Protein AF-A0A9Q9IGG0-F1 (afdb_monomer_lite)

Foldseek 3Di:
DFDKDKDKDKDKDKDKDKAKAKDKDKDKDKDKAKDKDKDKDACCVVDPPVLVVLLVVLLVVDPQWDDDPQWTWGDDVQWIWIAHSVRRMIMTMHMDMDMFMFMFMFMDMDMDMDIDMFMFMFMFIAGPVCVVVRHPVVRVVVRVVVRVVVRVVVNVVVRVVRNVVVNVVVVVVVVVVVVVRNVVNHVVRVVVRVVVSVVVNVVNNVVNVVVSVVVVVVVSVVSVVSSVVSVLVVVVVVCVVFWADWDWDADPNDTDIDTHGDD

pLDDT: mean 90.3, std 8.62, range [54.09, 98.31]

Structure (mmCIF, N/CA/C/O backbone):
data_AF-A0A9Q9IGG0-F1
#
_entry.id   AF-A0A9Q9IGG0-F1
#
loop_
_atom_site.group_PDB
_atom_site.id
_atom_site.type_symbol
_atom_site.label_atom_id
_atom_site.label_alt_id
_atom_site.label_comp_id
_atom_site.label_asym_id
_atom_site.label_entity_id
_atom_site.label_seq_id
_atom_site.pdbx_PDB_ins_code
_atom_site.Cartn_x
_atom_site.Cartn_y
_atom_site.Cartn_z
_atom_site.occupancy
_atom_site.B_iso_or_equiv
_atom_site.auth_seq_id
_atom_site.auth_comp_id
_atom_site.auth_asym_id
_atom_site.auth_atom_id
_atom_site.pdbx_PDB_model_num
ATOM 1 N N . MET A 1 1 ? 35.176 19.073 -79.429 1.00 57.69 1 MET A N 1
ATOM 2 C CA . MET A 1 1 ? 34.430 19.011 -78.154 1.00 57.69 1 MET A CA 1
ATOM 3 C C . MET A 1 1 ? 34.996 17.846 -77.361 1.00 57.69 1 MET A C 1
ATOM 5 O O . MET A 1 1 ? 34.974 16.738 -77.879 1.00 57.69 1 MET A O 1
ATOM 9 N N . CYS A 1 2 ? 35.577 18.088 -76.185 1.00 71.88 2 CYS A N 1
ATOM 10 C CA . CYS A 1 2 ? 36.062 17.010 -75.319 1.00 71.88 2 CYS A CA 1
ATOM 11 C C . CYS A 1 2 ? 34.885 16.371 -74.571 1.00 71.88 2 CYS A C 1
ATOM 13 O O . CYS A 1 2 ? 34.043 17.082 -74.025 1.00 71.88 2 CYS A O 1
ATOM 15 N N . ASN A 1 3 ? 34.824 15.037 -74.544 1.00 81.94 3 ASN A N 1
ATOM 16 C CA . ASN A 1 3 ? 33.823 14.311 -73.762 1.00 81.94 3 ASN A CA 1
ATOM 17 C C . ASN A 1 3 ? 34.182 14.371 -72.266 1.00 81.94 3 ASN A C 1
ATOM 19 O O . ASN A 1 3 ? 35.345 14.140 -71.925 1.00 81.94 3 ASN A O 1
ATOM 23 N N . PRO A 1 4 ? 33.217 14.633 -71.366 1.00 83.81 4 PRO A N 1
ATOM 24 C CA . PRO A 1 4 ? 33.477 14.641 -69.932 1.00 83.81 4 PRO A CA 1
ATOM 25 C C . PRO A 1 4 ? 33.867 13.241 -69.445 1.00 83.81 4 PRO A C 1
ATOM 27 O O . PRO A 1 4 ? 33.183 12.252 -69.723 1.00 83.81 4 PRO A O 1
ATOM 30 N N . ARG A 1 5 ? 34.948 13.161 -68.672 1.00 88.62 5 ARG A N 1
ATOM 31 C CA . ARG A 1 5 ? 35.376 11.947 -67.969 1.00 88.62 5 ARG A CA 1
ATOM 32 C C . ARG A 1 5 ? 34.749 11.900 -66.580 1.00 88.62 5 ARG A C 1
ATOM 34 O O . ARG A 1 5 ? 34.398 12.931 -66.008 1.00 88.62 5 ARG A O 1
ATOM 41 N N . ARG A 1 6 ? 34.580 10.692 -66.036 1.00 90.12 6 ARG A N 1
ATOM 42 C CA . ARG A 1 6 ? 33.933 10.455 -64.737 1.00 90.12 6 ARG A CA 1
ATOM 43 C C . ARG A 1 6 ? 34.899 9.796 -63.764 1.00 90.12 6 ARG A C 1
ATOM 45 O O . ARG A 1 6 ? 35.597 8.859 -64.134 1.00 90.12 6 ARG A O 1
ATOM 52 N N . ILE A 1 7 ? 34.877 10.251 -62.517 1.00 90.94 7 ILE A N 1
ATOM 53 C CA . ILE A 1 7 ? 35.517 9.585 -61.377 1.00 90.94 7 ILE A CA 1
ATOM 54 C C . ILE A 1 7 ? 34.402 9.112 -60.461 1.00 90.94 7 ILE A C 1
ATOM 56 O O . ILE A 1 7 ? 33.472 9.874 -60.205 1.00 90.94 7 ILE A O 1
ATOM 60 N N . ARG A 1 8 ? 34.484 7.874 -59.979 1.00 94.25 8 ARG A N 1
ATOM 61 C CA . ARG A 1 8 ? 33.566 7.314 -58.986 1.00 94.25 8 ARG A CA 1
ATOM 62 C C . ARG A 1 8 ? 34.336 7.086 -57.692 1.00 94.25 8 ARG A C 1
ATOM 64 O O . ARG A 1 8 ? 35.412 6.500 -57.725 1.00 94.25 8 ARG A O 1
ATOM 71 N N . VAL A 1 9 ? 33.780 7.556 -56.585 1.00 95.06 9 VAL A N 1
ATOM 72 C CA . VAL A 1 9 ? 34.325 7.371 -55.239 1.00 95.06 9 VAL A CA 1
ATOM 73 C C . VAL A 1 9 ? 33.271 6.656 -54.405 1.00 95.06 9 VAL A C 1
ATOM 75 O O . VAL A 1 9 ? 32.093 7.015 -54.459 1.00 95.06 9 VAL A O 1
ATOM 78 N N . GLN A 1 10 ? 33.702 5.648 -53.651 1.00 95.56 10 GLN A N 1
ATOM 79 C CA . GLN A 1 10 ? 32.888 4.950 -52.664 1.00 95.56 10 GLN A CA 1
ATOM 80 C C . GLN A 1 10 ? 33.361 5.353 -51.267 1.00 95.56 10 GLN A C 1
ATOM 82 O O . GLN A 1 10 ? 34.554 5.281 -50.975 1.00 95.56 10 GLN A O 1
ATOM 87 N N . ALA A 1 11 ? 32.429 5.756 -50.412 1.00 95.19 11 ALA A N 1
ATOM 88 C CA . ALA A 1 11 ? 32.665 5.971 -48.992 1.00 95.19 11 ALA A CA 1
ATOM 89 C C . ALA A 1 11 ? 31.977 4.860 -48.192 1.00 95.19 11 ALA A C 1
ATOM 91 O O . ALA A 1 11 ? 30.907 4.384 -48.579 1.00 95.19 11 ALA A O 1
ATOM 92 N N . LYS A 1 12 ? 32.594 4.454 -47.082 1.00 95.81 12 LYS A N 1
ATOM 93 C CA . LYS A 1 12 ? 32.061 3.465 -46.141 1.00 95.81 12 LYS A CA 1
ATOM 94 C C . LYS A 1 12 ? 32.081 4.035 -44.733 1.00 95.81 12 LYS A C 1
ATOM 96 O O . LYS A 1 12 ? 33.018 4.752 -44.384 1.00 95.81 12 LYS A O 1
ATOM 101 N N . ARG A 1 13 ? 31.089 3.688 -43.920 1.00 94.75 13 ARG A N 1
ATOM 102 C CA . ARG A 1 13 ? 31.018 4.089 -42.515 1.00 94.75 13 ARG A CA 1
ATOM 103 C C . ARG A 1 13 ? 30.498 2.936 -41.672 1.00 94.75 13 ARG A C 1
ATOM 105 O O . ARG A 1 13 ? 29.452 2.372 -41.974 1.00 94.75 13 ARG A O 1
ATOM 112 N N . LYS A 1 14 ? 31.227 2.620 -40.603 1.00 95.38 14 LYS A N 1
ATOM 113 C CA . LYS A 1 14 ? 30.745 1.737 -39.540 1.00 95.38 14 LYS A CA 1
ATOM 114 C C . LYS A 1 14 ? 29.844 2.531 -38.605 1.00 95.38 14 LYS A C 1
ATOM 116 O O . LYS A 1 14 ? 30.180 3.665 -38.256 1.00 95.38 14 LYS A O 1
ATOM 121 N N . ILE A 1 15 ? 28.729 1.935 -38.217 1.00 95.75 15 ILE A N 1
ATOM 122 C CA . ILE A 1 15 ? 27.778 2.491 -37.260 1.00 95.75 15 ILE A CA 1
ATOM 123 C C . ILE A 1 15 ? 27.627 1.536 -36.081 1.00 95.75 15 ILE A C 1
ATOM 125 O O . ILE A 1 15 ? 27.662 0.319 -36.263 1.00 95.75 15 ILE A O 1
ATOM 129 N N . ALA A 1 16 ? 27.515 2.104 -34.884 1.00 95.00 16 ALA A N 1
ATOM 130 C CA . ALA A 1 16 ? 27.339 1.382 -33.634 1.00 95.00 16 ALA A CA 1
ATOM 131 C C . ALA A 1 16 ? 26.551 2.258 -32.650 1.00 95.00 16 ALA A C 1
ATOM 133 O O . ALA A 1 16 ? 26.912 3.421 -32.463 1.00 95.00 16 ALA A O 1
ATOM 134 N N . GLU A 1 17 ? 25.487 1.731 -32.044 1.00 95.12 17 GLU A N 1
ATOM 135 C CA . GLU A 1 17 ? 24.737 2.443 -31.002 1.00 95.12 17 GLU A CA 1
ATOM 136 C C . GLU A 1 17 ? 24.125 1.477 -29.986 1.00 95.12 17 GLU A C 1
ATOM 138 O O . GLU A 1 17 ? 23.582 0.425 -30.337 1.00 95.12 17 GLU A O 1
ATOM 143 N N . ALA A 1 18 ? 24.202 1.857 -28.711 1.00 96.44 18 ALA A N 1
ATOM 144 C CA . ALA A 1 18 ? 23.546 1.144 -27.629 1.00 96.44 18 ALA A CA 1
ATOM 145 C C . ALA A 1 18 ? 22.040 1.445 -27.592 1.00 96.44 18 ALA A C 1
ATOM 147 O O . ALA A 1 18 ? 21.599 2.572 -27.823 1.00 96.44 18 ALA A O 1
ATOM 148 N N . TRP A 1 19 ? 21.247 0.444 -27.228 1.00 96.56 19 TRP A N 1
ATOM 149 C CA . TRP A 1 19 ? 19.799 0.556 -27.081 1.00 96.56 19 TRP A CA 1
ATOM 150 C C . TRP A 1 19 ? 19.332 -0.033 -25.750 1.00 96.56 19 TRP A C 1
ATOM 152 O O . TRP A 1 19 ? 20.015 -0.860 -25.136 1.00 96.56 19 TRP A O 1
ATOM 162 N N . LYS A 1 20 ? 18.155 0.407 -25.295 1.00 96.06 20 LYS A N 1
ATOM 163 C CA . LYS A 1 20 ? 17.521 -0.065 -24.061 1.00 96.06 20 LYS A CA 1
ATOM 164 C C . LYS A 1 20 ? 16.006 -0.105 -24.235 1.00 96.06 20 LYS A C 1
ATOM 166 O O . LYS A 1 20 ? 15.394 0.894 -24.595 1.00 96.06 20 LYS A O 1
ATOM 171 N N . ALA A 1 21 ? 15.403 -1.234 -23.896 1.00 95.69 21 ALA A N 1
ATOM 172 C CA . ALA A 1 21 ? 13.965 -1.398 -23.767 1.00 95.69 21 ALA A CA 1
ATOM 173 C C . ALA A 1 21 ? 13.615 -1.787 -22.327 1.00 95.69 21 ALA A C 1
ATOM 175 O O . ALA A 1 21 ? 14.337 -2.549 -21.682 1.00 95.69 21 ALA A O 1
ATOM 176 N N . GLU A 1 22 ? 12.494 -1.282 -21.821 1.00 96.12 22 GLU A N 1
ATOM 177 C CA . GLU A 1 22 ? 11.986 -1.655 -20.506 1.00 96.12 22 GLU A CA 1
ATOM 178 C C . GLU A 1 22 ? 10.468 -1.810 -20.513 1.00 96.12 22 GLU A C 1
ATOM 180 O O . GLU A 1 22 ? 9.763 -1.157 -21.286 1.00 96.12 22 GLU A O 1
ATOM 185 N N . ILE A 1 23 ? 9.979 -2.692 -19.645 1.00 95.75 23 ILE A N 1
ATOM 186 C CA . ILE A 1 23 ? 8.570 -2.759 -19.271 1.00 95.75 23 ILE A CA 1
ATOM 187 C C . ILE A 1 23 ? 8.454 -2.642 -17.757 1.00 95.75 23 ILE A C 1
ATOM 189 O O . ILE A 1 23 ? 9.285 -3.165 -17.011 1.00 95.75 23 ILE A O 1
ATOM 193 N N . GLU A 1 24 ? 7.399 -1.974 -17.314 1.00 96.62 24 GLU A N 1
ATOM 194 C CA . GLU A 1 24 ? 7.090 -1.768 -15.905 1.00 96.62 24 GLU A CA 1
ATOM 195 C C . GLU A 1 24 ? 5.714 -2.354 -15.595 1.00 96.62 24 GLU A C 1
ATOM 197 O O . GLU A 1 24 ? 4.762 -2.204 -16.367 1.00 96.62 24 GLU A O 1
ATOM 202 N N . ARG A 1 25 ? 5.617 -3.061 -14.469 1.00 97.00 25 ARG A N 1
ATOM 203 C CA . ARG A 1 25 ? 4.361 -3.597 -13.946 1.00 97.00 25 ARG A CA 1
ATOM 204 C C . ARG A 1 25 ? 4.212 -3.1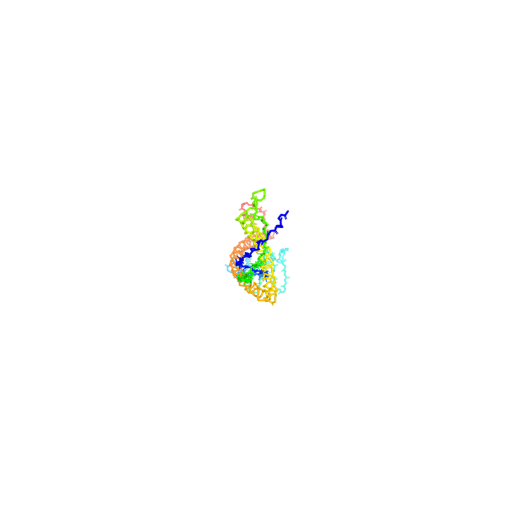83 -12.495 1.00 97.00 25 ARG A C 1
ATOM 206 O O . ARG A 1 25 ? 5.177 -3.219 -11.740 1.00 97.00 25 ARG A O 1
ATOM 213 N N . ALA A 1 26 ? 2.993 -2.818 -12.129 1.00 97.19 26 ALA A N 1
ATOM 214 C CA . ALA A 1 26 ? 2.612 -2.496 -10.766 1.00 97.19 26 ALA A CA 1
ATOM 215 C C . ALA A 1 26 ? 1.664 -3.571 -10.232 1.00 97.19 26 ALA A C 1
ATOM 217 O O . ALA A 1 26 ? 0.884 -4.149 -10.994 1.00 97.19 26 ALA A O 1
ATOM 218 N N . ALA A 1 27 ? 1.720 -3.811 -8.929 1.00 97.75 27 ALA A N 1
ATOM 219 C CA . ALA A 1 27 ? 0.747 -4.617 -8.216 1.00 97.75 27 ALA A CA 1
ATOM 220 C C . ALA A 1 27 ? 0.351 -3.914 -6.919 1.00 97.75 27 ALA A C 1
ATOM 222 O O . ALA A 1 27 ? 1.165 -3.234 -6.293 1.00 97.75 27 ALA A O 1
ATOM 223 N N . THR A 1 28 ? -0.901 -4.120 -6.524 1.00 97.88 28 THR A N 1
ATOM 224 C CA . THR A 1 28 ? -1.478 -3.587 -5.292 1.00 97.88 28 THR A CA 1
ATOM 225 C C . THR A 1 28 ? -1.847 -4.750 -4.383 1.00 97.88 28 THR A C 1
ATOM 227 O O . THR A 1 28 ? -2.517 -5.686 -4.825 1.00 97.88 28 THR A O 1
ATOM 230 N N . ALA A 1 29 ? -1.437 -4.678 -3.122 1.00 97.94 29 ALA A N 1
ATOM 231 C CA . ALA A 1 29 ? -1.857 -5.582 -2.063 1.00 97.94 29 ALA A CA 1
ATOM 232 C C . ALA A 1 29 ? -2.707 -4.801 -1.051 1.00 97.94 29 ALA A C 1
ATOM 234 O O . ALA A 1 29 ? -2.384 -3.664 -0.708 1.00 97.94 29 ALA A O 1
ATOM 235 N N . ARG A 1 30 ? -3.807 -5.408 -0.600 1.00 97.75 30 ARG A N 1
ATOM 236 C CA . ARG A 1 30 ? -4.741 -4.829 0.373 1.00 97.75 30 ARG A CA 1
ATOM 237 C C . ARG A 1 30 ? -4.967 -5.804 1.513 1.00 97.75 30 ARG A C 1
ATOM 239 O O . ARG A 1 30 ? -4.999 -7.012 1.277 1.00 97.75 30 ARG A O 1
ATOM 246 N N . GLY A 1 31 ? -5.160 -5.273 2.708 1.00 96.88 31 GLY A N 1
ATOM 247 C CA . GLY A 1 31 ? -5.528 -6.039 3.888 1.00 96.88 31 GLY A CA 1
ATOM 248 C C . GLY A 1 31 ? -6.200 -5.156 4.925 1.00 96.88 31 GLY A C 1
ATOM 249 O O . GLY A 1 31 ? -6.157 -3.932 4.827 1.00 96.88 31 GLY A O 1
ATOM 250 N N . ASP A 1 32 ? -6.797 -5.796 5.918 1.00 96.81 32 ASP A N 1
ATOM 251 C CA . ASP A 1 32 ? -7.382 -5.133 7.075 1.00 96.81 32 ASP A CA 1
ATOM 252 C C . ASP A 1 32 ? -6.575 -5.506 8.315 1.00 96.81 32 ASP A C 1
ATOM 254 O O . ASP A 1 32 ? -6.181 -6.661 8.504 1.00 96.81 32 ASP A O 1
ATOM 258 N N . VAL A 1 33 ? -6.326 -4.516 9.164 1.00 96.94 33 VAL A N 1
ATOM 259 C CA . VAL A 1 33 ? -5.672 -4.698 10.456 1.00 96.94 33 VAL A CA 1
ATOM 260 C C . VAL A 1 33 ? -6.663 -4.308 11.530 1.00 96.94 33 VAL A C 1
ATOM 262 O O . VAL A 1 33 ? -7.259 -3.236 11.464 1.00 96.94 33 VAL A O 1
ATOM 265 N N . SER A 1 34 ? -6.830 -5.177 12.519 1.00 95.38 34 SER A N 1
ATOM 266 C CA . SER A 1 34 ? -7.648 -4.915 13.695 1.00 95.38 34 SER A CA 1
ATOM 267 C C . SER A 1 34 ? -6.829 -5.057 14.967 1.00 95.38 34 SER A C 1
ATOM 269 O O . SER A 1 34 ? -5.934 -5.904 15.035 1.00 95.38 34 SER A O 1
ATOM 271 N N . SER A 1 35 ? -7.188 -4.265 15.968 1.00 96.19 35 SER A N 1
AT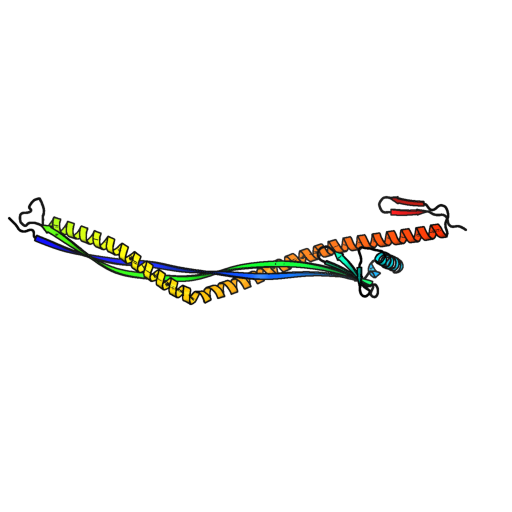OM 272 C CA . SER A 1 35 ? -6.693 -4.361 17.336 1.00 96.19 35 SER A CA 1
ATOM 273 C C . SER A 1 35 ? -7.870 -4.432 18.304 1.00 96.19 35 SER A C 1
ATOM 275 O O . SER A 1 35 ? -8.928 -3.849 18.048 1.00 96.19 35 SER A O 1
ATOM 277 N N . GLU A 1 36 ? -7.675 -5.165 19.396 1.00 96.94 36 GLU A N 1
ATOM 278 C CA . GLU A 1 36 ? -8.614 -5.268 20.505 1.00 96.94 36 GLU A CA 1
ATOM 279 C C . GLU A 1 36 ? -7.885 -4.944 21.811 1.00 96.94 36 GLU A C 1
ATOM 281 O O . GLU A 1 36 ? -6.910 -5.608 22.163 1.00 96.94 36 GLU A O 1
ATOM 286 N N . ALA A 1 37 ? -8.396 -3.962 22.550 1.00 97.06 37 ALA A N 1
ATOM 287 C CA . ALA A 1 37 ? -8.009 -3.713 23.929 1.00 97.06 37 ALA A CA 1
ATOM 288 C C . ALA A 1 37 ? -9.148 -4.162 24.848 1.00 97.06 37 ALA A C 1
ATOM 290 O O . ALA A 1 37 ? -10.304 -3.774 24.661 1.00 97.06 37 ALA A O 1
ATOM 291 N N . ARG A 1 38 ? -8.818 -4.995 25.838 1.00 97.19 38 ARG A N 1
ATOM 292 C CA . ARG A 1 38 ? -9.788 -5.598 26.752 1.00 97.19 38 ARG A CA 1
ATOM 293 C C . ARG A 1 38 ? -9.376 -5.392 28.199 1.00 97.19 38 ARG A C 1
ATOM 295 O O . ARG A 1 38 ? -8.253 -5.715 28.580 1.00 97.19 38 ARG A O 1
ATOM 302 N N . LEU A 1 39 ? -10.326 -4.941 29.005 1.00 96.38 39 LEU A N 1
ATOM 303 C CA . LEU A 1 39 ? -10.223 -4.878 30.455 1.00 96.38 39 LEU A CA 1
ATOM 304 C C . LEU A 1 39 ? -11.326 -5.731 31.074 1.00 96.38 39 LEU A C 1
ATOM 306 O O . LEU A 1 39 ? -12.482 -5.613 30.682 1.00 96.38 39 LEU A O 1
ATOM 310 N N . VAL A 1 40 ? -10.979 -6.538 32.073 1.00 96.50 40 VAL A N 1
ATOM 311 C CA . VAL A 1 40 ? -11.948 -7.220 32.938 1.00 96.50 40 VAL A CA 1
ATOM 312 C C . VAL A 1 40 ? -11.619 -6.856 34.377 1.00 96.50 40 VAL A C 1
ATOM 314 O O . VAL A 1 40 ? -10.477 -7.009 34.807 1.00 96.50 40 VAL A O 1
ATOM 317 N N . GLN A 1 41 ? -12.612 -6.368 35.112 1.00 93.81 41 GLN A N 1
ATOM 318 C CA . GLN A 1 41 ? -12.483 -5.990 36.518 1.00 93.81 41 GLN A CA 1
ATOM 319 C C . GLN A 1 41 ? -13.678 -6.513 37.316 1.00 93.81 41 GLN A C 1
ATOM 321 O O . GLN A 1 41 ? -14.798 -6.552 36.807 1.00 93.81 41 GLN A O 1
ATOM 326 N N . LEU A 1 42 ? -13.465 -6.895 38.573 1.00 94.00 42 LEU A N 1
ATOM 327 C CA . LEU A 1 42 ? -14.563 -7.253 39.465 1.00 94.00 42 LEU A CA 1
ATOM 328 C C . LEU A 1 42 ? -15.139 -5.980 40.081 1.00 94.00 42 LEU A C 1
ATOM 330 O O . LEU A 1 42 ? -14.427 -5.185 40.689 1.00 94.00 42 LEU A O 1
ATOM 334 N N . ILE A 1 43 ? -16.451 -5.795 39.964 1.00 90.12 43 ILE A N 1
ATOM 335 C CA . ILE A 1 43 ? -17.148 -4.683 40.617 1.00 90.12 43 ILE A CA 1
ATOM 336 C C . ILE A 1 43 ? -17.036 -4.763 42.138 1.00 90.12 43 ILE A C 1
ATOM 338 O O . ILE A 1 43 ? -17.049 -3.722 42.785 1.00 90.12 43 ILE A O 1
ATOM 342 N N . ASP A 1 44 ? -16.867 -5.957 42.707 1.00 87.38 44 ASP A N 1
ATOM 343 C CA . ASP A 1 44 ? -16.690 -6.136 44.153 1.00 87.38 44 ASP A CA 1
ATOM 344 C C . ASP A 1 44 ? -15.418 -5.463 44.696 1.00 87.38 44 ASP A C 1
ATOM 346 O O . ASP A 1 44 ? -15.385 -5.087 45.867 1.00 87.38 44 ASP A O 1
ATOM 350 N N . ASP A 1 45 ? -14.405 -5.249 43.850 1.00 87.31 45 ASP A N 1
ATOM 351 C CA . ASP A 1 45 ? -13.186 -4.524 44.228 1.00 87.31 45 ASP A CA 1
ATOM 352 C C . ASP A 1 45 ? -13.411 -3.002 44.286 1.00 87.31 45 ASP A C 1
ATOM 354 O O . ASP A 1 45 ? -12.634 -2.26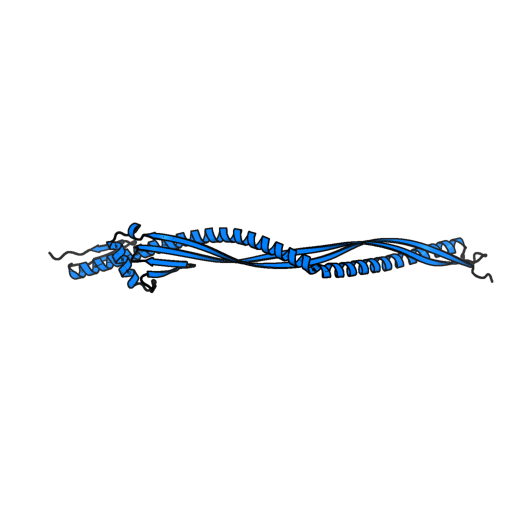9 44.898 1.00 87.31 45 ASP A O 1
ATOM 358 N N . LEU A 1 46 ? -14.481 -2.516 43.651 1.00 85.38 46 LEU A N 1
ATOM 359 C CA . LEU A 1 46 ? -14.798 -1.094 43.502 1.00 85.38 46 LEU A CA 1
ATOM 360 C C . LEU A 1 46 ? -15.975 -0.662 44.374 1.00 85.38 46 LEU A C 1
ATOM 362 O O . LEU A 1 46 ? -16.004 0.461 44.876 1.00 85.38 46 LEU A O 1
ATOM 366 N N . LEU A 1 47 ? -16.961 -1.544 44.536 1.00 84.44 47 LEU A N 1
ATOM 367 C CA . LEU A 1 47 ? -18.203 -1.288 45.243 1.00 84.44 47 LEU A CA 1
ATOM 368 C C . LEU A 1 47 ? -18.428 -2.359 46.313 1.00 84.44 47 LEU A C 1
ATOM 370 O O . LEU A 1 47 ? -18.507 -3.546 45.992 1.00 84.44 47 LEU A O 1
ATOM 374 N N . PRO A 1 48 ? -18.646 -1.974 47.583 1.00 84.44 48 PRO A N 1
ATOM 375 C CA . PRO A 1 48 ? -19.090 -2.930 48.584 1.00 84.44 48 PRO A CA 1
ATOM 376 C C . PRO A 1 48 ? -20.473 -3.480 48.209 1.00 84.44 48 PRO A C 1
ATOM 378 O O . PRO A 1 48 ? -21.280 -2.807 47.565 1.00 84.44 48 PRO A O 1
ATOM 381 N N . ARG A 1 49 ? -20.787 -4.691 48.683 1.00 84.19 49 ARG A N 1
ATOM 382 C CA . ARG A 1 49 ? -22.014 -5.428 48.327 1.00 84.19 49 ARG A CA 1
ATOM 383 C C . ARG A 1 49 ? -23.313 -4.593 48.340 1.00 84.19 49 ARG A C 1
ATOM 385 O O . ARG A 1 49 ? -24.081 -4.727 47.390 1.00 84.19 49 ARG A O 1
ATOM 392 N N . PRO A 1 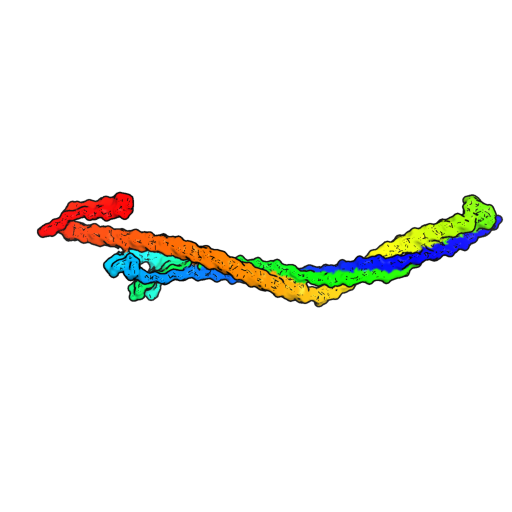50 ? -23.588 -3.719 49.333 1.00 81.19 50 PRO A N 1
ATOM 393 C CA . PRO A 1 50 ? -24.791 -2.882 49.304 1.00 81.19 50 PRO A CA 1
ATOM 394 C C . PRO A 1 50 ? -24.811 -1.877 48.140 1.00 81.19 50 PRO A C 1
ATOM 396 O O . PRO A 1 50 ? -25.851 -1.690 47.514 1.00 81.19 50 PRO A O 1
ATOM 399 N N . ALA A 1 51 ? -23.663 -1.276 47.815 1.00 80.94 51 ALA A N 1
ATOM 400 C CA . ALA A 1 51 ? -23.528 -0.337 46.704 1.00 80.94 51 ALA A CA 1
ATOM 401 C C . ALA A 1 51 ? -23.645 -1.051 45.352 1.00 80.94 51 ALA A C 1
ATOM 403 O O . ALA A 1 51 ? -24.302 -0.546 44.444 1.00 80.94 51 ALA A O 1
ATOM 404 N N . ARG A 1 52 ? -23.094 -2.267 45.242 1.00 86.25 52 ARG A N 1
ATOM 405 C CA . ARG A 1 52 ? -23.280 -3.128 44.068 1.00 86.25 52 ARG A CA 1
ATOM 406 C C . ARG A 1 52 ? -24.754 -3.465 43.830 1.00 86.25 52 ARG A C 1
ATOM 408 O O . ARG A 1 52 ? -25.225 -3.341 42.708 1.00 86.25 52 ARG A O 1
ATOM 415 N N . MET A 1 53 ? -25.508 -3.830 44.868 1.00 84.44 53 MET A N 1
ATOM 416 C CA . MET A 1 53 ? -26.947 -4.097 44.723 1.00 84.44 53 MET A CA 1
ATOM 417 C C . MET A 1 53 ? -27.724 -2.861 44.243 1.00 84.44 53 MET A C 1
ATOM 419 O O . MET A 1 53 ? -28.650 -2.988 43.442 1.00 84.44 53 MET A O 1
ATOM 423 N N . ALA A 1 54 ? -27.353 -1.666 44.716 1.00 81.50 54 ALA A N 1
ATOM 424 C CA . ALA A 1 54 ? -27.944 -0.414 44.246 1.00 81.50 54 ALA A CA 1
ATOM 425 C C . ALA A 1 54 ? -27.601 -0.140 42.771 1.00 81.50 54 ALA A C 1
ATOM 427 O O . ALA A 1 54 ? -28.489 0.210 41.996 1.00 81.50 54 ALA A O 1
ATOM 428 N N . PHE A 1 55 ? -26.347 -0.372 42.374 1.00 85.19 55 PHE A N 1
ATOM 429 C CA . PHE A 1 55 ? -25.892 -0.289 40.985 1.00 85.19 55 PHE A CA 1
ATOM 430 C C . PHE A 1 55 ? -26.661 -1.249 40.063 1.00 85.19 55 PHE A C 1
ATOM 432 O O . PHE A 1 55 ? -27.206 -0.822 39.048 1.00 85.19 55 PHE A O 1
ATOM 439 N N . GLU A 1 56 ? -26.774 -2.524 40.441 1.00 88.06 56 GLU A N 1
ATOM 440 C CA . GLU A 1 56 ? -27.520 -3.545 39.692 1.00 88.06 56 GLU A CA 1
ATOM 441 C C . GLU A 1 56 ? -28.996 -3.180 39.521 1.00 88.06 56 GLU A C 1
ATOM 443 O O . GLU A 1 56 ? -29.574 -3.388 38.454 1.00 88.06 56 GLU A O 1
ATOM 448 N N . ARG A 1 57 ? -29.612 -2.610 40.561 1.00 85.44 57 ARG A N 1
ATOM 449 C CA . ARG A 1 57 ? -30.993 -2.132 40.486 1.00 85.44 57 ARG A CA 1
ATOM 450 C C . ARG A 1 57 ? -31.120 -0.959 39.518 1.00 85.44 57 ARG A C 1
ATOM 452 O O . ARG A 1 57 ? -32.003 -0.979 38.674 1.00 85.44 57 ARG A O 1
ATOM 459 N N . ALA A 1 58 ? -30.228 0.019 39.610 1.00 82.88 58 ALA A N 1
ATOM 460 C CA . ALA A 1 58 ? -30.279 1.195 38.755 1.00 82.88 58 ALA A CA 1
ATOM 461 C C . ALA A 1 58 ? -29.939 0.887 37.283 1.00 82.88 58 ALA A C 1
ATOM 463 O O . ALA A 1 58 ? -30.471 1.545 36.394 1.00 82.88 58 ALA A O 1
ATOM 464 N N . MET A 1 59 ? -29.125 -0.138 36.995 1.00 85.12 59 MET A N 1
ATOM 465 C CA . MET A 1 59 ? -28.907 -0.611 35.620 1.00 85.12 59 MET A CA 1
ATOM 466 C C . MET A 1 59 ? -30.175 -1.174 34.977 1.00 85.12 59 MET A C 1
ATOM 468 O O . MET A 1 59 ? -30.385 -0.940 33.792 1.00 85.12 59 MET A O 1
ATOM 472 N N . ARG A 1 60 ? -31.035 -1.873 35.735 1.00 85.62 60 ARG A N 1
ATOM 473 C CA . ARG A 1 60 ? -32.321 -2.379 35.211 1.00 85.62 60 ARG A CA 1
ATOM 474 C C . ARG A 1 60 ? -33.246 -1.265 34.746 1.00 85.62 60 ARG A C 1
ATOM 476 O O . ARG A 1 60 ? -34.006 -1.460 33.805 1.00 85.62 60 ARG A O 1
ATOM 483 N N . ASP A 1 61 ? -33.168 -0.123 35.417 1.00 83.12 61 ASP A N 1
ATOM 484 C CA . ASP A 1 61 ? -34.009 1.038 35.141 1.00 83.12 61 ASP A CA 1
ATOM 485 C C . ASP A 1 61 ? -33.347 2.011 34.138 1.00 83.12 61 ASP A C 1
ATOM 487 O O . ASP A 1 61 ? -33.960 2.997 33.728 1.00 83.12 61 ASP A O 1
ATOM 491 N N . SER A 1 62 ? -32.100 1.751 33.721 1.00 83.50 62 SER A N 1
ATOM 492 C CA . SER A 1 62 ? -31.341 2.610 32.809 1.00 83.50 62 SER A CA 1
ATOM 493 C C . SER A 1 62 ? -31.630 2.290 31.342 1.00 83.50 62 SER A C 1
ATOM 495 O O . SER A 1 62 ? -31.560 1.142 30.916 1.00 83.50 62 SER A O 1
ATOM 497 N N . ALA A 1 63 ? -31.878 3.325 30.536 1.00 84.50 63 ALA A N 1
ATOM 498 C CA . ALA A 1 63 ? -32.056 3.187 29.088 1.00 84.50 63 ALA A CA 1
ATOM 499 C C . ALA A 1 63 ? -30.740 2.925 28.327 1.00 84.50 63 ALA A C 1
ATOM 501 O O . ALA A 1 63 ? -30.776 2.470 27.184 1.00 84.50 63 ALA A O 1
ATOM 502 N N . ASP A 1 64 ? -29.590 3.207 28.947 1.00 85.81 64 ASP A N 1
ATOM 503 C CA . ASP A 1 64 ? -28.270 3.072 28.315 1.00 85.81 64 ASP A CA 1
ATOM 504 C C . ASP A 1 64 ? -27.731 1.635 28.360 1.00 85.81 64 ASP A C 1
ATOM 506 O O . ASP A 1 64 ? -26.750 1.311 27.684 1.00 85.81 64 ASP A O 1
ATOM 510 N N . TRP A 1 65 ? -28.368 0.771 29.155 1.00 90.25 65 TRP A N 1
ATOM 511 C CA . TRP A 1 65 ? -27.989 -0.622 29.337 1.00 90.25 65 TRP A CA 1
ATOM 512 C C . TRP A 1 65 ? -29.059 -1.543 28.762 1.00 90.25 65 TRP A C 1
ATOM 514 O O . TRP A 1 65 ? -30.228 -1.491 29.129 1.00 90.25 65 TRP A O 1
ATOM 524 N N . ALA A 1 66 ? -28.642 -2.430 27.867 1.00 91.81 66 ALA A N 1
ATOM 525 C CA . ALA A 1 66 ? -29.485 -3.488 27.342 1.00 91.81 66 ALA A CA 1
ATOM 526 C C . ALA A 1 66 ? -29.218 -4.785 28.110 1.00 91.81 66 ALA A C 1
ATOM 528 O O . ALA A 1 66 ? -28.087 -5.274 28.139 1.00 91.81 66 ALA A O 1
ATOM 529 N N . GLU A 1 67 ? -30.257 -5.365 28.702 1.00 92.56 67 GLU A N 1
ATOM 530 C CA . GLU A 1 67 ? -30.179 -6.691 29.311 1.00 92.56 67 GLU A CA 1
ATOM 531 C C . GLU A 1 67 ? -30.347 -7.776 28.239 1.00 92.56 67 GLU A C 1
ATOM 533 O O . GLU A 1 67 ? -31.307 -7.775 27.465 1.00 92.56 67 GLU A O 1
ATOM 538 N N . SER A 1 68 ? -29.411 -8.722 28.180 1.00 88.44 68 SER A N 1
ATOM 539 C CA . SER A 1 68 ? -29.477 -9.861 27.266 1.00 88.44 68 SER A CA 1
ATOM 540 C C . SER A 1 68 ? -28.802 -11.078 27.880 1.00 88.44 68 SER A C 1
ATOM 542 O O . SER A 1 68 ? -27.602 -11.072 28.134 1.00 88.44 68 SER A O 1
ATOM 544 N N . GLY A 1 69 ? -29.559 -12.162 28.062 1.00 86.06 69 GLY A N 1
ATOM 545 C CA . GLY A 1 69 ? -29.003 -13.438 28.525 1.00 86.06 69 GLY A CA 1
ATOM 546 C C . GLY A 1 69 ? -28.431 -13.399 29.946 1.00 86.06 69 GLY A C 1
ATOM 547 O O . GLY A 1 69 ? -27.548 -14.190 30.250 1.00 86.06 69 GLY A O 1
ATOM 548 N N . GLY A 1 70 ? -28.921 -12.492 30.798 1.00 89.44 70 GLY A N 1
ATOM 549 C CA . GLY A 1 70 ? -28.429 -12.308 32.167 1.00 89.44 70 GLY A CA 1
ATOM 550 C C . GLY A 1 70 ? -27.228 -11.368 32.290 1.00 89.44 70 GLY A C 1
ATOM 551 O O . GLY A 1 70 ? -26.757 -11.160 33.399 1.00 89.44 70 GLY A O 1
ATOM 552 N N . GLU A 1 71 ? -26.758 -10.776 31.191 1.00 94.88 71 GLU A N 1
ATOM 553 C CA . GLU A 1 71 ? -25.712 -9.750 31.185 1.00 94.88 71 GLU A CA 1
ATOM 554 C C . GLU A 1 71 ? -26.310 -8.383 30.830 1.00 94.88 71 GLU A C 1
ATOM 556 O O . GLU A 1 71 ? -27.248 -8.298 30.031 1.00 94.88 71 GLU A O 1
ATOM 561 N N . TYR A 1 72 ? -25.728 -7.310 31.360 1.00 93.50 72 TYR A N 1
ATOM 562 C CA . TYR A 1 72 ? -26.038 -5.938 30.954 1.00 93.50 72 TYR A CA 1
ATOM 563 C C . TYR A 1 72 ? -24.971 -5.448 29.984 1.00 93.50 72 TYR A C 1
ATOM 565 O O . TYR A 1 72 ? -23.781 -5.549 30.268 1.00 93.50 72 TYR A O 1
ATOM 573 N N . ARG A 1 73 ? -25.377 -4.902 28.836 1.00 94.81 73 ARG A N 1
ATOM 574 C CA . ARG A 1 73 ? -24.459 -4.396 27.811 1.00 94.81 73 ARG A CA 1
ATOM 575 C C . ARG A 1 73 ? -24.728 -2.939 27.487 1.00 94.81 73 ARG A C 1
ATOM 577 O O . ARG A 1 73 ? -25.876 -2.551 27.293 1.00 94.81 73 ARG A O 1
ATOM 584 N N . ARG A 1 74 ? -23.661 -2.161 27.347 1.00 92.62 74 ARG A N 1
ATOM 585 C CA . ARG A 1 74 ? -23.697 -0.765 26.905 1.00 92.62 74 ARG A CA 1
ATOM 586 C C . ARG A 1 74 ? -22.736 -0.577 25.739 1.00 92.62 74 ARG A C 1
ATOM 588 O O . ARG A 1 74 ? -21.566 -0.947 25.821 1.00 92.62 74 ARG A O 1
ATOM 595 N N . ALA A 1 75 ? -23.227 0.000 24.648 1.00 92.69 75 ALA A N 1
ATOM 596 C CA . ALA A 1 75 ? -22.379 0.378 23.524 1.00 92.69 75 ALA A CA 1
ATOM 597 C C . ALA A 1 75 ? -21.558 1.623 23.883 1.00 92.69 75 ALA A C 1
ATOM 599 O O . ALA A 1 75 ? -22.075 2.563 24.487 1.00 92.69 75 ALA A O 1
ATOM 600 N N . VAL A 1 76 ? -20.292 1.638 23.477 1.00 91.38 76 VAL A N 1
ATOM 601 C CA . VAL A 1 76 ? -19.386 2.782 23.641 1.00 91.38 76 VAL A CA 1
ATOM 602 C C . VAL A 1 76 ? -18.665 3.063 22.325 1.00 91.38 76 VAL A C 1
ATOM 604 O O . VAL A 1 76 ? -18.610 2.182 21.461 1.00 91.38 76 VAL A O 1
ATOM 607 N N . PRO A 1 77 ? -18.121 4.275 22.119 1.00 88.88 77 PRO A N 1
ATOM 608 C CA . PRO A 1 77 ? -17.377 4.587 20.906 1.00 88.88 77 PRO A CA 1
ATOM 609 C C . PRO A 1 77 ? -16.249 3.578 20.653 1.00 88.88 77 PRO A C 1
ATOM 611 O O . PRO A 1 77 ? -15.281 3.496 21.402 1.00 88.88 77 PRO A O 1
ATOM 614 N N . GLY A 1 78 ? -16.380 2.803 19.574 1.00 87.75 78 GLY A N 1
ATOM 615 C CA . GLY A 1 78 ? -15.399 1.785 19.201 1.00 87.75 78 GLY A CA 1
ATOM 616 C C . GLY A 1 78 ? -15.418 0.525 20.067 1.00 87.75 78 GLY A C 1
ATOM 617 O O . GLY A 1 78 ? -14.441 -0.211 20.035 1.00 87.75 78 GLY A O 1
ATOM 618 N N . GLY A 1 79 ? -16.478 0.250 20.835 1.00 94.06 79 GLY A N 1
ATOM 619 C CA . GLY A 1 79 ? -16.468 -0.894 21.741 1.00 94.06 79 GLY A CA 1
ATOM 620 C C . GLY A 1 79 ? -17.782 -1.230 22.436 1.00 94.06 79 GLY A C 1
ATOM 621 O O . GLY A 1 79 ? -18.868 -0.777 22.067 1.00 94.06 79 GLY A O 1
ATOM 622 N N . THR A 1 80 ? -17.693 -2.070 23.462 1.00 96.00 80 THR A N 1
ATOM 623 C CA . THR A 1 80 ? -18.828 -2.477 24.300 1.00 96.00 80 THR A CA 1
ATOM 624 C C . THR A 1 80 ? -18.373 -2.686 25.739 1.00 96.00 80 THR A C 1
ATOM 626 O O . THR A 1 80 ? -17.293 -3.219 25.986 1.00 96.00 80 THR A O 1
ATOM 629 N N . ILE A 1 81 ? -19.221 -2.287 26.684 1.00 95.75 81 ILE A N 1
ATOM 630 C CA . ILE A 1 81 ? -19.105 -2.627 28.100 1.00 95.75 81 ILE A CA 1
ATOM 631 C C . ILE A 1 81 ? -20.120 -3.728 28.395 1.00 95.75 81 ILE A C 1
ATOM 633 O O . ILE A 1 81 ? -21.284 -3.608 28.015 1.00 95.75 81 ILE A O 1
ATOM 637 N N . THR A 1 82 ? -19.696 -4.780 29.083 1.00 96.12 82 THR A N 1
ATOM 638 C CA . THR A 1 82 ? -20.540 -5.888 29.526 1.00 96.12 82 THR A CA 1
ATOM 639 C C . THR A 1 82 ? -20.393 -6.057 31.028 1.00 96.12 82 THR A C 1
ATOM 641 O O . THR A 1 82 ? -19.284 -6.167 31.532 1.00 96.12 82 THR A O 1
ATOM 644 N N . TYR A 1 83 ? -21.506 -6.100 31.747 1.00 95.19 83 TYR A N 1
ATOM 645 C CA . TYR A 1 83 ? -21.543 -6.416 33.164 1.00 95.19 83 TYR A CA 1
ATOM 646 C C . TYR A 1 83 ? -22.283 -7.732 33.398 1.00 95.19 83 TYR A C 1
ATOM 648 O O . TYR A 1 83 ? -23.398 -7.923 32.906 1.00 95.19 83 TYR A O 1
ATOM 656 N N . ARG A 1 84 ? -21.666 -8.623 34.174 1.00 95.31 84 ARG A N 1
ATOM 657 C CA . ARG A 1 84 ? -22.192 -9.935 34.554 1.00 95.31 84 ARG A CA 1
ATOM 658 C C . ARG A 1 84 ? -22.578 -9.920 36.038 1.00 95.31 84 ARG A C 1
ATOM 660 O O . ARG A 1 84 ? -21.691 -9.934 36.890 1.00 95.31 84 ARG A O 1
ATOM 667 N N . PRO A 1 85 ? -23.874 -9.867 36.392 1.00 92.56 85 PRO A N 1
ATOM 668 C CA . PRO A 1 85 ? -24.321 -9.805 37.786 1.00 92.56 85 PRO A CA 1
ATOM 669 C C . PRO A 1 85 ? -24.054 -11.081 38.588 1.00 92.56 85 PRO A C 1
ATOM 671 O O . PRO A 1 85 ? -23.992 -11.030 39.811 1.00 92.56 85 PRO A O 1
ATOM 674 N N . ASP A 1 86 ? -23.922 -12.231 37.935 1.00 92.25 86 ASP A N 1
ATOM 675 C CA . ASP A 1 86 ? -23.642 -13.514 38.580 1.00 92.25 86 ASP A CA 1
ATOM 676 C C . ASP A 1 86 ? -22.193 -13.603 39.080 1.00 92.25 86 ASP A C 1
ATOM 678 O O . ASP A 1 86 ? -21.958 -14.038 40.208 1.00 92.25 86 ASP A O 1
ATOM 682 N N . THR A 1 87 ? -21.232 -13.137 38.279 1.00 92.44 87 THR A N 1
ATOM 683 C CA . THR A 1 87 ? -19.801 -13.126 38.624 1.00 92.44 87 THR A CA 1
ATOM 684 C C . THR A 1 87 ? -19.336 -11.801 39.223 1.00 92.44 87 THR A C 1
ATOM 686 O O . THR A 1 87 ? -18.341 -11.761 39.940 1.00 92.44 87 THR A O 1
ATOM 689 N N . GLY A 1 88 ? -20.064 -10.711 38.978 1.00 91.19 88 GLY A N 1
ATOM 690 C CA . GLY A 1 88 ? -19.647 -9.351 39.314 1.00 91.19 88 GLY A CA 1
ATOM 691 C C . GLY A 1 88 ? -18.609 -8.770 38.354 1.00 91.19 88 GLY A C 1
ATOM 692 O O . GLY A 1 88 ? -18.038 -7.725 38.659 1.00 91.19 88 GLY A O 1
ATOM 693 N N . GLU A 1 89 ? -18.345 -9.415 37.219 1.00 95.62 89 GLU A N 1
ATOM 694 C CA . GLU A 1 89 ? -17.369 -8.944 36.237 1.00 95.62 89 GLU A CA 1
ATOM 695 C C . GLU A 1 89 ? -17.919 -7.785 35.403 1.00 95.62 89 GLU A C 1
ATOM 697 O O . GLU A 1 89 ? -19.014 -7.861 34.846 1.00 95.62 89 GLU A O 1
ATOM 702 N N . LEU A 1 90 ? -17.117 -6.732 35.268 1.00 94.94 90 LEU A N 1
ATOM 703 C CA . LEU A 1 90 ? -17.269 -5.681 34.275 1.00 94.94 90 LEU A CA 1
ATOM 704 C C . LEU A 1 90 ? -16.165 -5.845 33.227 1.00 94.94 90 LEU A C 1
ATOM 706 O O . LEU A 1 90 ? -14.981 -5.700 33.530 1.00 94.94 90 LEU A O 1
ATOM 710 N N . GLU A 1 91 ? -16.560 -6.146 32.000 1.00 96.94 91 GLU A N 1
ATOM 711 C CA . GLU A 1 91 ? -15.693 -6.278 30.835 1.00 96.94 91 GLU A CA 1
ATOM 712 C C . GLU A 1 91 ? -15.866 -5.057 29.925 1.00 96.94 91 GLU A C 1
ATOM 714 O O . GLU A 1 91 ? -16.985 -4.699 29.565 1.00 96.94 91 GLU A O 1
ATOM 719 N N . ILE A 1 92 ? -14.766 -4.423 29.533 1.00 96.75 92 ILE A N 1
ATOM 720 C CA . ILE A 1 92 ? -14.737 -3.344 28.543 1.00 96.75 92 ILE A CA 1
ATOM 721 C C . ILE A 1 92 ? -13.885 -3.827 27.376 1.00 96.75 92 ILE A C 1
ATOM 723 O O . ILE A 1 92 ? -12.735 -4.219 27.570 1.00 96.75 92 ILE A O 1
ATOM 727 N N . VAL A 1 93 ? -14.448 -3.799 26.171 1.00 97.62 93 VAL A N 1
ATOM 728 C CA . VAL A 1 93 ? -13.763 -4.192 24.935 1.00 97.62 93 VAL A CA 1
ATOM 729 C C . VAL A 1 93 ? -13.790 -3.021 23.966 1.00 97.62 93 VAL A C 1
ATOM 731 O O . VAL A 1 93 ? -14.871 -2.563 23.603 1.00 97.62 93 VAL A O 1
ATOM 734 N N . ILE A 1 94 ? -12.620 -2.574 23.518 1.00 97.69 94 ILE A N 1
ATOM 735 C CA . ILE A 1 94 ? -12.448 -1.606 22.432 1.00 97.69 94 ILE A CA 1
ATOM 736 C C . ILE A 1 94 ? -11.865 -2.335 21.226 1.00 97.69 94 ILE A C 1
ATOM 738 O O . ILE A 1 94 ? -10.825 -2.977 21.334 1.00 97.69 94 ILE A O 1
ATOM 742 N N . MET A 1 95 ? -12.522 -2.218 20.075 1.00 96.25 95 MET A N 1
ATOM 743 C CA . MET A 1 95 ? -12.086 -2.778 18.801 1.00 96.25 95 MET A CA 1
ATOM 744 C C . MET A 1 95 ? -11.859 -1.662 17.787 1.00 96.25 95 MET A C 1
ATOM 746 O O . MET A 1 95 ? -12.777 -0.918 17.437 1.00 96.25 95 MET A O 1
ATOM 750 N N . LEU A 1 96 ? -10.643 -1.590 17.257 1.00 96.44 96 LEU A N 1
ATOM 751 C CA . LEU A 1 96 ? -10.285 -0.677 16.177 1.00 96.44 96 LEU A CA 1
ATOM 752 C C . LEU A 1 96 ? -9.898 -1.474 14.937 1.00 96.44 96 LEU A C 1
ATOM 754 O O . LEU A 1 96 ? -9.329 -2.559 15.035 1.00 96.44 96 LEU A O 1
ATOM 758 N N . SER A 1 97 ? -10.206 -0.936 13.760 1.00 95.69 97 SER A N 1
ATOM 759 C CA . SER A 1 97 ? -9.800 -1.532 12.488 1.00 95.69 97 SER A CA 1
ATOM 760 C C . SER A 1 97 ? -9.425 -0.464 11.470 1.00 95.69 97 SER A C 1
ATOM 762 O O . SER A 1 97 ? -9.987 0.633 11.473 1.00 95.69 97 SER A O 1
ATOM 764 N N . ALA A 1 98 ? -8.467 -0.790 10.609 1.00 96.94 98 ALA A N 1
ATOM 765 C CA . ALA A 1 98 ? -8.019 0.061 9.521 1.00 96.94 98 ALA A CA 1
ATOM 766 C C . ALA A 1 98 ? -7.698 -0.778 8.280 1.00 96.94 98 ALA A C 1
ATOM 768 O O . ALA A 1 98 ? -7.068 -1.834 8.372 1.00 96.94 98 ALA A O 1
ATOM 769 N N . ALA A 1 99 ? -8.098 -0.270 7.115 1.00 97.19 99 ALA A N 1
ATOM 770 C CA . ALA A 1 99 ? -7.687 -0.818 5.831 1.00 97.19 99 ALA A CA 1
ATOM 771 C C . ALA A 1 99 ? -6.276 -0.322 5.484 1.00 97.19 99 ALA A C 1
ATOM 773 O O . ALA A 1 99 ? -5.978 0.870 5.599 1.00 97.19 99 ALA A O 1
ATOM 774 N N . VAL A 1 100 ? -5.418 -1.228 5.022 1.00 97.25 100 VAL A N 1
ATOM 775 C CA . VAL A 1 100 ? -4.034 -0.947 4.634 1.00 97.25 100 VAL A CA 1
ATOM 776 C C . VAL A 1 100 ? -3.827 -1.350 3.177 1.00 97.25 100 VAL A C 1
ATOM 778 O O . VAL A 1 100 ? -4.252 -2.417 2.731 1.00 97.25 100 VAL A O 1
ATOM 781 N N . GLU A 1 101 ? -3.154 -0.483 2.422 1.00 97.19 101 GLU A N 1
ATOM 782 C CA . GLU A 1 101 ? -2.802 -0.715 1.023 1.00 97.19 101 GLU A CA 1
ATOM 783 C C . GLU A 1 101 ? -1.299 -0.495 0.798 1.00 97.19 101 GLU A C 1
ATOM 785 O O . GLU A 1 101 ? -0.687 0.452 1.309 1.00 97.19 101 GLU A O 1
ATOM 790 N N . ALA A 1 102 ? -0.702 -1.370 -0.010 1.00 97.56 102 ALA A N 1
ATOM 791 C CA . ALA A 1 102 ? 0.663 -1.235 -0.491 1.00 97.56 102 ALA A CA 1
ATOM 792 C C . ALA A 1 102 ? 0.723 -1.429 -2.007 1.00 97.56 102 ALA A C 1
ATOM 794 O O . ALA A 1 102 ? 0.033 -2.283 -2.571 1.00 97.56 102 ALA A O 1
ATOM 795 N N . VAL A 1 103 ? 1.566 -0.634 -2.664 1.00 97.25 103 VAL A N 1
ATOM 796 C CA . VAL A 1 103 ? 1.748 -0.650 -4.116 1.00 97.25 103 VAL A CA 1
ATOM 797 C C . VAL A 1 103 ? 3.230 -0.775 -4.402 1.00 97.25 103 VAL A C 1
ATOM 799 O O . VAL A 1 103 ? 4.009 0.073 -3.982 1.00 97.25 103 VAL A O 1
ATOM 802 N N . ALA A 1 104 ? 3.604 -1.788 -5.177 1.00 97.69 104 ALA A N 1
ATOM 803 C CA . ALA A 1 104 ? 4.982 -1.973 -5.607 1.00 97.69 104 ALA A CA 1
ATOM 804 C C . ALA A 1 104 ? 5.067 -2.130 -7.123 1.00 97.69 104 ALA A C 1
ATOM 806 O O . ALA A 1 104 ? 4.143 -2.631 -7.773 1.00 97.69 104 ALA A O 1
ATOM 807 N N . THR A 1 105 ? 6.204 -1.718 -7.683 1.00 97.31 105 THR A N 1
ATOM 808 C CA . THR A 1 105 ? 6.505 -1.861 -9.106 1.00 97.31 105 THR A CA 1
ATOM 809 C C . THR A 1 105 ? 7.713 -2.759 -9.328 1.00 97.31 105 THR A C 1
ATOM 811 O O . THR A 1 105 ? 8.619 -2.848 -8.502 1.00 97.31 105 THR A O 1
ATOM 814 N N . ALA A 1 106 ? 7.720 -3.448 -10.464 1.00 96.81 106 ALA A N 1
ATOM 815 C CA . ALA A 1 106 ? 8.849 -4.232 -10.929 1.00 96.81 106 ALA A CA 1
ATOM 816 C C . ALA A 1 106 ? 9.131 -3.916 -12.396 1.00 96.81 106 ALA A C 1
ATOM 818 O O . ALA A 1 106 ? 8.216 -3.710 -13.202 1.00 96.81 106 ALA A O 1
ATOM 819 N N . LYS A 1 107 ? 10.422 -3.891 -12.730 1.00 96.62 107 LYS A N 1
ATOM 820 C CA . LYS A 1 107 ? 10.925 -3.527 -14.053 1.00 96.62 107 LYS A CA 1
ATOM 821 C C . LYS A 1 107 ? 11.701 -4.685 -14.653 1.00 96.62 107 LYS A C 1
ATOM 823 O O . LYS A 1 107 ? 12.546 -5.278 -13.987 1.00 96.62 107 LYS A O 1
ATOM 828 N N . LEU A 1 108 ? 11.444 -4.961 -15.926 1.00 96.50 108 LEU A N 1
ATOM 829 C CA . LEU A 1 108 ? 12.305 -5.809 -16.744 1.00 96.50 108 LEU A CA 1
ATOM 830 C C . LEU A 1 108 ? 12.981 -4.936 -17.788 1.00 96.50 108 LEU A C 1
ATOM 832 O O . LEU A 1 108 ? 12.329 -4.114 -18.431 1.00 96.50 108 LEU A O 1
ATOM 836 N N . VAL A 1 109 ? 14.287 -5.123 -17.936 1.00 96.62 109 VAL A N 1
ATOM 837 C CA . VAL A 1 109 ? 15.137 -4.319 -18.810 1.00 96.62 109 VAL A CA 1
ATOM 838 C C . VAL A 1 109 ? 15.871 -5.246 -19.766 1.00 96.62 109 VAL A C 1
ATOM 840 O O . VAL A 1 109 ? 16.464 -6.236 -19.343 1.00 96.62 109 VAL A O 1
ATOM 843 N N . ALA A 1 110 ? 15.851 -4.896 -21.045 1.00 96.19 110 ALA A N 1
ATOM 844 C CA . ALA A 1 110 ? 16.692 -5.473 -22.080 1.00 96.19 110 ALA A CA 1
ATOM 845 C C . ALA A 1 110 ? 17.559 -4.358 -22.669 1.00 96.19 110 ALA A C 1
ATOM 847 O O . ALA A 1 110 ? 17.084 -3.244 -22.888 1.00 96.19 110 ALA A O 1
ATOM 848 N N . ALA A 1 111 ? 18.832 -4.643 -22.902 1.00 96.38 111 ALA A N 1
ATOM 849 C CA . ALA A 1 111 ? 19.765 -3.694 -23.487 1.00 96.38 111 ALA A CA 1
ATOM 850 C C . ALA A 1 111 ? 20.740 -4.429 -24.401 1.00 96.38 111 ALA A C 1
ATOM 852 O O . ALA A 1 111 ? 20.999 -5.621 -24.215 1.00 96.38 111 ALA A O 1
ATOM 853 N N . GLY A 1 112 ? 21.293 -3.707 -25.365 1.00 96.19 112 GLY A N 1
ATOM 854 C CA . GLY A 1 112 ? 22.260 -4.251 -26.304 1.00 96.19 112 GLY A CA 1
ATOM 855 C C . GLY A 1 112 ? 22.879 -3.165 -27.166 1.00 96.19 112 GLY A C 1
ATOM 856 O O . GLY A 1 112 ? 22.740 -1.976 -26.889 1.00 96.19 112 GLY A O 1
ATOM 857 N N . GLU A 1 113 ? 23.558 -3.591 -28.222 1.00 97.00 113 GLU A N 1
ATOM 858 C CA . GLU A 1 113 ? 24.208 -2.717 -29.192 1.00 97.00 113 GLU A CA 1
ATOM 859 C C . GLU A 1 113 ? 23.841 -3.180 -30.603 1.00 97.00 113 GLU A C 1
ATOM 861 O O . GLU A 1 113 ? 23.808 -4.381 -30.879 1.00 97.00 113 GLU A O 1
ATOM 866 N N . VAL A 1 114 ? 23.535 -2.238 -31.494 1.00 95.50 114 VAL A N 1
ATOM 867 C CA . VAL A 1 114 ? 23.391 -2.500 -32.931 1.00 95.50 114 VAL A CA 1
ATOM 868 C C . VAL A 1 114 ? 24.662 -2.064 -33.638 1.00 95.50 114 VAL A C 1
ATOM 870 O O . VAL A 1 114 ? 25.160 -0.977 -33.368 1.00 95.50 114 VAL A O 1
ATOM 873 N N . THR A 1 115 ? 25.190 -2.897 -34.537 1.00 95.69 115 THR A N 1
ATOM 874 C CA . THR A 1 115 ? 26.389 -2.592 -35.334 1.00 95.69 115 THR A CA 1
ATOM 875 C C . THR A 1 115 ? 26.153 -2.933 -36.806 1.00 95.69 115 THR A C 1
ATOM 877 O O . THR A 1 115 ? 25.542 -3.958 -37.105 1.00 95.69 115 THR A O 1
ATOM 880 N N . ASP A 1 116 ? 26.599 -2.074 -37.729 1.00 96.25 116 ASP A N 1
ATOM 881 C CA . ASP A 1 116 ? 26.476 -2.286 -39.185 1.00 96.25 116 ASP A CA 1
ATOM 882 C C . ASP A 1 116 ? 27.539 -1.475 -39.965 1.00 96.25 116 ASP A C 1
ATOM 884 O O . ASP A 1 116 ? 28.236 -0.620 -39.407 1.00 96.25 116 ASP A O 1
ATOM 888 N N . GLU A 1 117 ? 27.675 -1.724 -41.268 1.00 96.19 117 GLU A N 1
ATOM 889 C CA . GLU A 1 117 ? 28.497 -0.936 -42.195 1.00 96.19 117 GLU A CA 1
ATOM 890 C C . GLU A 1 117 ? 27.642 -0.459 -43.375 1.00 96.19 117 GLU A C 1
ATOM 892 O O . GLU A 1 117 ? 27.104 -1.257 -44.139 1.00 96.19 117 GLU A O 1
ATOM 897 N N . VAL A 1 118 ? 27.568 0.858 -43.576 1.00 96.06 118 VAL A N 1
ATOM 898 C CA . VAL A 1 118 ? 26.906 1.461 -44.739 1.00 96.06 118 VAL A CA 1
ATOM 899 C C . VAL A 1 118 ? 27.933 1.929 -45.765 1.00 96.06 118 VAL A C 1
ATOM 901 O O . VAL A 1 118 ? 29.029 2.377 -45.420 1.00 96.06 118 VAL A O 1
ATOM 904 N N . ALA A 1 119 ? 27.574 1.855 -47.046 1.00 95.25 119 ALA A N 1
ATOM 905 C CA . ALA A 1 119 ? 28.415 2.311 -48.144 1.00 95.25 119 ALA A CA 1
ATOM 906 C C . ALA A 1 119 ? 27.608 3.138 -49.147 1.00 95.25 119 ALA A C 1
ATOM 908 O O . ALA A 1 119 ? 26.474 2.791 -49.474 1.00 95.25 119 ALA A O 1
ATOM 909 N N . ALA A 1 120 ? 28.206 4.208 -49.671 1.00 95.62 120 ALA A N 1
ATOM 910 C CA . ALA A 1 120 ? 27.590 5.053 -50.688 1.00 95.62 120 ALA A CA 1
ATOM 911 C C . ALA A 1 120 ? 28.591 5.436 -51.776 1.00 95.62 120 ALA A C 1
ATOM 913 O O . ALA A 1 120 ? 29.771 5.664 -51.509 1.00 95.62 120 ALA A O 1
ATOM 914 N N . GLU A 1 121 ? 28.101 5.558 -53.008 1.00 95.25 121 GLU A N 1
ATOM 915 C CA . GLU A 1 121 ? 28.893 6.013 -54.145 1.00 95.25 121 GLU A CA 1
ATOM 916 C C . GLU A 1 121 ? 28.441 7.394 -54.636 1.00 95.25 121 GLU A C 1
ATOM 918 O O . GLU A 1 121 ? 27.248 7.740 -54.688 1.00 95.25 121 GLU A O 1
ATOM 923 N N . ALA A 1 122 ? 29.412 8.187 -55.076 1.00 94.75 122 ALA A N 1
ATOM 924 C CA . ALA A 1 122 ? 29.166 9.401 -55.832 1.00 94.75 122 ALA A CA 1
ATOM 925 C C . ALA A 1 122 ? 30.187 9.555 -56.958 1.00 94.75 122 ALA A C 1
ATOM 927 O O . ALA A 1 122 ? 31.273 8.973 -56.943 1.00 94.75 122 ALA A O 1
ATOM 928 N N . SER A 1 123 ? 29.807 10.326 -57.973 1.00 93.69 123 SER A N 1
ATOM 929 C CA . SER A 1 123 ? 30.638 10.547 -59.148 1.00 93.69 123 SER A CA 1
ATOM 930 C C . SER A 1 123 ? 30.862 12.024 -59.419 1.00 93.69 123 SER A C 1
ATOM 932 O O . SER A 1 123 ? 29.912 12.804 -59.375 1.00 93.69 123 SER A O 1
ATOM 934 N N . GLY A 1 124 ? 32.092 12.379 -59.774 1.00 91.00 124 GLY A N 1
ATOM 935 C CA . GLY A 1 124 ? 32.487 13.700 -60.253 1.00 91.00 124 GLY A CA 1
ATOM 936 C C . GLY A 1 124 ? 32.806 13.667 -61.745 1.00 91.00 124 GLY A C 1
ATOM 937 O O . GLY A 1 124 ? 33.147 12.616 -62.291 1.00 91.00 124 GLY A O 1
ATOM 938 N N . GLN A 1 125 ? 32.689 14.816 -62.408 1.00 91.56 125 GLN A N 1
ATOM 939 C CA . GLN A 1 125 ? 32.979 14.975 -63.835 1.00 91.56 125 GLN A CA 1
ATOM 940 C C . GLN A 1 125 ? 34.133 15.959 -64.042 1.00 91.56 125 GLN A C 1
ATOM 942 O O . GLN A 1 125 ? 34.191 16.973 -63.347 1.00 91.56 125 GLN A O 1
ATOM 947 N N . TYR A 1 126 ? 35.027 15.658 -64.987 1.00 90.75 126 TYR A N 1
ATOM 948 C CA . TYR A 1 126 ? 36.140 16.528 -65.383 1.00 90.75 126 TYR A CA 1
ATOM 949 C C . TYR A 1 126 ? 36.371 16.505 -66.898 1.00 90.75 126 TYR A C 1
ATOM 951 O O . TYR A 1 126 ? 35.922 15.584 -67.585 1.00 90.75 126 TYR A O 1
ATOM 959 N N . TYR A 1 127 ? 37.104 17.495 -67.407 1.00 88.81 127 TYR A N 1
ATOM 960 C CA . TYR A 1 127 ? 37.549 17.554 -68.803 1.00 88.81 127 TYR A CA 1
ATOM 961 C C . TYR A 1 127 ? 39.080 17.584 -68.872 1.00 88.81 127 TYR A C 1
ATOM 963 O O . TYR A 1 127 ? 39.725 18.164 -68.002 1.00 88.81 127 TYR A O 1
ATOM 971 N N . ASP A 1 128 ? 39.670 16.973 -69.904 1.00 84.19 128 ASP A N 1
ATOM 972 C CA . ASP A 1 128 ? 41.135 16.933 -70.075 1.00 84.19 128 ASP A CA 1
ATOM 973 C C . ASP A 1 128 ? 41.743 18.322 -70.362 1.00 84.19 128 ASP A C 1
ATOM 975 O O . ASP A 1 128 ? 42.914 18.554 -70.080 1.00 84.19 128 ASP A O 1
ATOM 979 N N . ASP A 1 129 ? 40.946 19.254 -70.890 1.00 84.75 129 ASP A N 1
ATOM 980 C CA . ASP A 1 129 ? 41.325 20.645 -71.172 1.00 84.75 129 ASP A CA 1
ATOM 981 C C . ASP A 1 129 ? 41.034 21.604 -70.000 1.00 84.75 129 ASP A C 1
ATOM 983 O O . ASP A 1 129 ? 41.154 22.820 -70.148 1.00 84.75 129 ASP A O 1
ATOM 987 N N . ASN A 1 130 ? 40.642 21.077 -68.831 1.00 81.94 130 ASN A N 1
ATOM 988 C CA . ASN A 1 130 ? 40.245 21.850 -67.649 1.00 81.94 130 ASN A CA 1
ATOM 989 C C . ASN A 1 130 ? 39.130 22.879 -67.927 1.00 81.94 130 ASN A C 1
ATOM 991 O O . ASN A 1 130 ? 39.060 23.926 -67.272 1.00 81.94 130 ASN A O 1
ATOM 995 N N . TYR A 1 131 ? 38.239 22.594 -68.884 1.00 79.00 131 TYR A N 1
ATOM 996 C CA . TYR A 1 131 ? 37.138 23.480 -69.256 1.00 79.00 131 TYR A CA 1
ATOM 997 C C . TYR A 1 131 ? 36.335 23.963 -68.034 1.00 79.00 131 TYR A C 1
ATOM 999 O O . TYR A 1 131 ? 35.888 23.172 -67.199 1.00 79.00 131 TYR A O 1
ATOM 1007 N N . ARG A 1 132 ? 36.157 25.290 -67.918 1.00 82.19 132 ARG A N 1
ATOM 1008 C CA . ARG A 1 132 ? 35.496 25.973 -66.780 1.00 82.19 132 ARG A CA 1
ATOM 1009 C C . ARG A 1 132 ? 36.074 25.613 -65.400 1.00 82.19 132 ARG A C 1
ATOM 1011 O O . ARG A 1 132 ? 35.347 25.614 -64.408 1.00 82.19 132 ARG A O 1
ATOM 1018 N N . GLY A 1 133 ? 37.363 25.283 -65.336 1.00 81.88 133 GLY A N 1
ATOM 1019 C CA . GLY A 1 133 ? 38.032 24.891 -64.097 1.00 81.88 133 GLY A CA 1
ATOM 1020 C C . GLY A 1 133 ? 37.634 23.503 -63.593 1.00 81.88 133 GLY A C 1
ATOM 1021 O O . GLY A 1 133 ? 37.879 23.190 -62.437 1.00 81.88 133 GLY A O 1
ATOM 1022 N N . GLN A 1 134 ? 37.006 22.652 -64.411 1.00 85.00 134 GLN A N 1
ATOM 1023 C CA . GLN A 1 134 ? 36.652 21.288 -64.007 1.00 85.00 134 GLN A CA 1
ATOM 1024 C C . GLN A 1 134 ? 37.839 20.336 -64.172 1.00 85.00 134 GLN A C 1
ATOM 1026 O O . GLN A 1 134 ? 37.931 19.589 -65.148 1.00 85.00 134 GLN A O 1
ATOM 1031 N N . THR A 1 135 ? 38.747 20.381 -63.200 1.00 90.00 135 THR A N 1
ATOM 1032 C CA . THR A 1 135 ? 39.921 19.505 -63.137 1.00 90.00 135 THR A CA 1
ATOM 1033 C C . THR A 1 135 ? 39.570 18.132 -62.559 1.00 90.00 135 THR A C 1
ATOM 1035 O O . THR A 1 135 ? 38.570 17.958 -61.853 1.00 90.00 135 THR A O 1
ATOM 1038 N N . ARG A 1 136 ? 40.429 17.140 -62.825 1.00 89.81 136 ARG A N 1
ATOM 1039 C CA . ARG A 1 136 ? 40.337 15.797 -62.226 1.00 89.81 136 ARG A CA 1
ATOM 1040 C C . ARG A 1 136 ? 40.301 15.856 -60.693 1.00 89.81 136 ARG A C 1
ATOM 1042 O O . ARG A 1 136 ? 39.490 15.173 -60.078 1.00 89.81 136 ARG A O 1
ATOM 1049 N N . GLU A 1 137 ? 41.138 16.702 -60.099 1.00 90.88 137 GLU A N 1
ATOM 1050 C CA . GLU A 1 137 ? 41.227 16.906 -58.650 1.00 90.88 137 GLU A CA 1
ATOM 1051 C C . GLU A 1 137 ? 39.923 17.472 -58.072 1.00 90.88 137 GLU A C 1
ATOM 1053 O O . GLU A 1 137 ? 39.385 16.939 -57.105 1.00 90.88 137 GLU A O 1
ATOM 1058 N N . MET A 1 138 ? 39.336 18.489 -58.714 1.00 89.69 138 MET A N 1
ATOM 1059 C CA . MET A 1 138 ? 38.043 19.032 -58.286 1.00 89.69 138 MET A CA 1
ATOM 1060 C C . MET A 1 138 ? 36.910 18.010 -58.415 1.00 89.69 138 MET A C 1
ATOM 1062 O O . MET A 1 138 ? 36.020 17.967 -57.563 1.00 89.69 138 MET A O 1
ATOM 1066 N N . ALA A 1 139 ? 36.927 17.186 -59.465 1.00 89.31 139 ALA A N 1
ATOM 1067 C CA . ALA A 1 139 ? 35.961 16.108 -59.637 1.00 89.31 139 ALA A CA 1
ATOM 1068 C C . ALA A 1 139 ? 36.094 15.038 -58.546 1.00 89.31 139 ALA A C 1
ATOM 1070 O O . ALA A 1 139 ? 35.075 14.578 -58.035 1.00 89.31 139 ALA A O 1
ATOM 1071 N N . GLU A 1 140 ? 37.317 14.676 -58.160 1.00 93.56 140 GLU A N 1
ATOM 1072 C CA . GLU A 1 140 ? 37.569 13.721 -57.082 1.00 93.56 140 GLU A CA 1
ATOM 1073 C C . GLU A 1 140 ? 37.137 14.273 -55.720 1.00 93.56 140 GLU A C 1
ATOM 1075 O O . GLU A 1 140 ? 36.386 13.607 -55.012 1.00 93.56 140 GLU A O 1
ATOM 1080 N N . THR A 1 141 ? 37.517 15.508 -55.382 1.00 92.94 141 THR A N 1
ATOM 1081 C CA . THR A 1 141 ? 37.126 16.156 -54.118 1.00 92.94 141 THR A CA 1
ATOM 1082 C C . THR A 1 141 ? 35.609 16.280 -53.997 1.00 92.94 141 THR A C 1
ATOM 1084 O O . THR A 1 141 ? 35.039 15.945 -52.959 1.00 92.94 141 THR A O 1
ATOM 1087 N N . ARG A 1 142 ? 34.919 16.686 -55.073 1.00 92.19 142 ARG A N 1
ATOM 1088 C CA . ARG A 1 142 ? 33.447 16.741 -55.096 1.00 92.19 142 ARG A CA 1
ATOM 1089 C C . ARG A 1 142 ? 32.815 15.357 -54.986 1.00 92.19 142 ARG A C 1
ATOM 1091 O O . ARG A 1 142 ? 31.835 15.207 -54.264 1.00 92.19 142 ARG A O 1
ATOM 1098 N N . ALA A 1 143 ? 33.352 14.355 -55.686 1.00 92.69 143 ALA A N 1
ATOM 1099 C CA . ALA A 1 143 ? 32.861 12.981 -55.598 1.00 92.69 143 ALA A CA 1
ATOM 1100 C C . ALA A 1 143 ? 33.042 12.414 -54.186 1.00 92.69 143 ALA A C 1
ATOM 1102 O O . ALA A 1 143 ? 32.133 11.769 -53.677 1.00 92.69 143 ALA A O 1
ATOM 1103 N N . ARG A 1 144 ? 34.173 12.697 -53.534 1.00 94.94 144 ARG A N 1
ATOM 1104 C CA . ARG A 1 144 ? 34.453 12.275 -52.160 1.00 94.94 144 ARG A CA 1
ATOM 1105 C C . ARG A 1 144 ? 33.501 12.934 -51.167 1.00 94.94 144 ARG A C 1
ATOM 1107 O O . ARG A 1 144 ? 32.789 12.217 -50.477 1.00 94.94 144 ARG A O 1
ATOM 1114 N N . ALA A 1 145 ? 33.385 14.263 -51.189 1.00 94.31 145 ALA A N 1
ATOM 1115 C CA . ALA A 1 145 ? 32.459 14.990 -50.318 1.00 94.31 145 ALA A CA 1
ATOM 1116 C C . ALA A 1 145 ? 30.997 14.550 -50.525 1.00 94.31 145 ALA A C 1
ATOM 1118 O O . ALA A 1 145 ? 30.245 14.392 -49.567 1.00 94.31 145 ALA A O 1
ATOM 1119 N N . ALA A 1 146 ? 30.588 14.292 -51.773 1.00 94.69 146 ALA A N 1
ATOM 1120 C CA . ALA A 1 146 ? 29.250 13.790 -52.073 1.00 94.69 146 ALA A CA 1
ATOM 1121 C C . ALA A 1 146 ? 29.036 12.338 -51.606 1.00 94.69 146 ALA A C 1
ATOM 1123 O O . ALA A 1 146 ? 27.942 12.009 -51.152 1.00 94.69 146 ALA A O 1
ATOM 1124 N N . ALA A 1 147 ? 30.042 11.463 -51.710 1.00 94.38 147 ALA A N 1
ATOM 1125 C CA . ALA A 1 147 ? 29.967 10.094 -51.196 1.00 94.38 147 ALA A CA 1
ATOM 1126 C C . ALA A 1 147 ? 29.921 10.081 -49.658 1.00 94.38 147 ALA A C 1
ATOM 1128 O O . ALA A 1 147 ? 29.125 9.343 -49.083 1.00 94.38 147 ALA A O 1
ATOM 1129 N N . GLU A 1 148 ? 30.704 10.942 -49.003 1.00 95.00 148 GLU A N 1
ATOM 1130 C CA . GLU A 1 148 ? 30.722 11.128 -47.546 1.00 95.00 148 GLU A CA 1
ATOM 1131 C C . GLU A 1 148 ? 29.389 11.676 -47.016 1.00 95.00 148 GLU A C 1
ATOM 1133 O O . GLU A 1 148 ? 28.829 11.1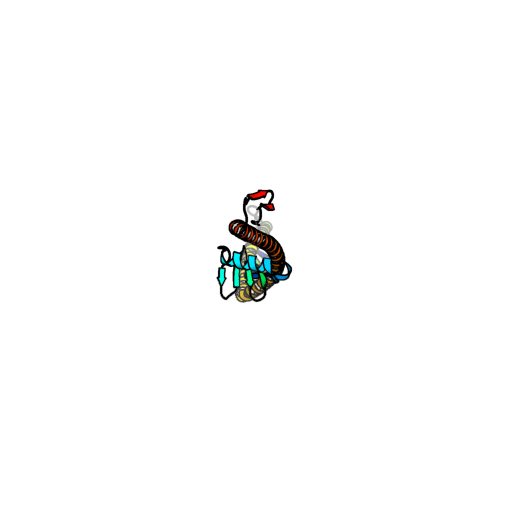31 -46.068 1.00 95.00 148 GLU A O 1
ATOM 1138 N N . ALA A 1 149 ? 28.821 12.696 -47.664 1.00 94.12 149 ALA A N 1
ATOM 1139 C CA . ALA A 1 149 ? 27.512 13.227 -47.286 1.00 94.12 149 ALA A CA 1
ATOM 1140 C C . ALA A 1 149 ? 26.400 12.173 -47.437 1.00 94.12 149 ALA A C 1
ATOM 1142 O O . ALA A 1 149 ? 25.549 12.034 -46.560 1.00 94.12 149 ALA A O 1
ATOM 1143 N N . LYS A 1 150 ? 26.429 11.383 -48.521 1.00 95.25 150 LYS A N 1
ATOM 1144 C CA . LYS A 1 150 ? 25.468 10.291 -48.729 1.00 95.25 150 LYS A CA 1
ATOM 1145 C C . LYS A 1 150 ? 25.620 9.174 -47.701 1.00 95.25 150 LYS A C 1
ATOM 1147 O O . LYS A 1 150 ? 24.611 8.697 -47.194 1.00 95.25 150 LYS A O 1
ATOM 1152 N N . VAL A 1 151 ? 26.848 8.736 -47.407 1.00 96.94 151 VAL A N 1
ATOM 1153 C CA . VAL A 1 151 ? 27.067 7.657 -46.432 1.00 96.94 151 VAL A CA 1
ATOM 1154 C C . VAL A 1 151 ? 26.724 8.112 -45.014 1.00 96.94 151 VAL A C 1
ATOM 1156 O O . VAL A 1 151 ? 26.278 7.293 -44.225 1.00 96.94 151 VAL A O 1
ATOM 1159 N N . ALA A 1 152 ? 26.877 9.402 -44.693 1.00 94.56 152 ALA A N 1
ATOM 1160 C CA . ALA A 1 152 ? 26.437 9.962 -43.419 1.00 94.56 152 ALA A CA 1
ATOM 1161 C C . ALA A 1 152 ? 24.907 9.952 -43.278 1.00 94.56 152 ALA A C 1
ATOM 1163 O O . ALA A 1 152 ? 24.412 9.435 -42.287 1.00 94.56 152 ALA A O 1
ATOM 1164 N N . ALA A 1 153 ? 24.165 10.419 -44.288 1.00 93.44 153 ALA A N 1
ATOM 1165 C CA . ALA A 1 153 ? 22.700 10.370 -44.255 1.00 93.44 153 ALA A CA 1
ATOM 1166 C C . ALA A 1 153 ? 22.172 8.924 -44.165 1.00 93.44 153 ALA A C 1
ATOM 1168 O O . ALA A 1 153 ? 21.324 8.619 -43.334 1.00 93.44 153 ALA A O 1
ATOM 1169 N N . LEU A 1 154 ? 22.739 8.009 -44.963 1.00 95.56 154 LEU A N 1
ATOM 1170 C CA . LEU A 1 154 ? 22.381 6.587 -44.906 1.00 95.56 154 LEU A CA 1
ATOM 1171 C C . LEU A 1 154 ? 22.762 5.933 -43.573 1.00 95.56 154 LEU A C 1
ATOM 1173 O O . LEU A 1 154 ? 22.060 5.030 -43.130 1.00 95.56 154 LEU A O 1
ATOM 1177 N N . ALA A 1 155 ? 23.872 6.350 -42.956 1.00 95.12 155 ALA A N 1
ATOM 1178 C CA . ALA A 1 155 ? 24.293 5.861 -41.648 1.00 95.12 155 ALA A CA 1
ATOM 1179 C C . ALA A 1 155 ? 23.253 6.195 -40.577 1.00 95.12 155 ALA A C 1
ATOM 1181 O O . ALA A 1 155 ? 22.878 5.301 -39.826 1.00 95.12 155 ALA A O 1
ATOM 1182 N N . ASP A 1 156 ? 22.772 7.438 -40.541 1.00 93.94 156 ASP A N 1
ATOM 1183 C CA . ASP A 1 156 ? 21.813 7.895 -39.533 1.00 93.94 156 ASP A CA 1
ATOM 1184 C C . ASP A 1 156 ? 20.454 7.189 -39.698 1.00 93.94 156 ASP A C 1
ATOM 1186 O O . ASP A 1 156 ? 19.930 6.625 -38.735 1.00 93.94 156 ASP A O 1
ATOM 1190 N N . ASP A 1 157 ? 19.932 7.112 -40.930 1.00 95.12 157 ASP A N 1
ATOM 1191 C CA . ASP A 1 157 ? 18.677 6.406 -41.232 1.00 95.12 157 ASP A CA 1
ATOM 1192 C C . ASP A 1 157 ? 18.771 4.908 -40.895 1.00 95.12 157 ASP A C 1
ATOM 1194 O O . ASP A 1 157 ? 17.857 4.320 -40.305 1.00 95.12 157 ASP A O 1
ATOM 1198 N N . ARG A 1 158 ? 19.895 4.271 -41.255 1.00 95.75 158 ARG A N 1
ATOM 1199 C CA . ARG A 1 158 ? 20.122 2.845 -40.996 1.00 95.75 158 ARG A CA 1
ATOM 1200 C C . ARG A 1 158 ? 20.255 2.562 -39.506 1.00 95.75 158 ARG A C 1
ATOM 1202 O O . ARG A 1 158 ? 19.697 1.573 -39.035 1.00 95.75 158 ARG A O 1
ATOM 1209 N N . LEU A 1 159 ? 20.969 3.416 -38.778 1.00 95.69 159 LEU A N 1
ATOM 1210 C CA . LEU A 1 159 ? 21.161 3.286 -37.339 1.00 95.69 159 LEU A CA 1
ATOM 1211 C C . LEU A 1 159 ? 19.830 3.406 -36.593 1.00 95.69 159 LEU A C 1
ATOM 1213 O O . LEU A 1 159 ? 19.512 2.542 -35.776 1.00 95.69 159 LEU A O 1
ATOM 1217 N N . ALA A 1 160 ? 19.016 4.406 -36.942 1.00 94.56 160 ALA A N 1
ATOM 1218 C CA . ALA A 1 160 ? 17.686 4.589 -36.370 1.00 94.56 160 ALA A CA 1
ATOM 1219 C C . ALA A 1 160 ? 16.772 3.380 -36.634 1.00 94.56 160 ALA A C 1
ATOM 1221 O O . ALA A 1 160 ? 16.096 2.909 -35.719 1.00 94.56 160 ALA A O 1
ATOM 1222 N N . ALA A 1 161 ? 16.789 2.837 -37.857 1.00 95.94 161 ALA A N 1
ATOM 1223 C CA . ALA A 1 161 ? 16.000 1.658 -38.211 1.00 95.94 161 ALA A CA 1
ATOM 1224 C C . ALA A 1 161 ? 16.430 0.407 -37.425 1.00 95.94 161 ALA A C 1
ATOM 1226 O O . ALA A 1 161 ? 15.581 -0.300 -36.885 1.00 95.94 161 ALA A O 1
ATOM 1227 N N . LEU A 1 162 ? 17.739 0.151 -37.322 1.00 96.19 162 LEU A N 1
ATOM 1228 C CA . LEU A 1 162 ? 18.274 -0.988 -36.567 1.00 96.19 162 LEU A CA 1
ATOM 1229 C C . LEU A 1 162 ? 17.956 -0.882 -35.077 1.00 96.19 162 LEU A C 1
ATOM 1231 O O . LEU A 1 162 ? 17.578 -1.873 -34.454 1.00 96.19 162 LEU A O 1
ATOM 1235 N N . LYS A 1 163 ? 18.093 0.320 -34.511 1.00 96.62 163 LYS A N 1
ATOM 1236 C CA . LYS A 1 163 ? 17.760 0.586 -33.114 1.00 96.62 163 LYS A CA 1
ATOM 1237 C C . LYS A 1 163 ? 16.285 0.316 -32.837 1.00 96.62 163 LYS A C 1
ATOM 1239 O O . LYS A 1 163 ? 15.976 -0.401 -31.890 1.00 96.62 163 LYS A O 1
ATOM 1244 N N . LEU A 1 164 ? 15.391 0.837 -33.679 1.00 96.38 164 LEU A N 1
ATOM 1245 C CA . LEU A 1 164 ? 13.954 0.620 -33.533 1.00 96.38 164 LEU A CA 1
ATOM 1246 C C . LEU A 1 164 ? 13.601 -0.872 -33.616 1.00 96.38 164 LEU A C 1
ATOM 1248 O O . LEU A 1 164 ? 12.894 -1.372 -32.747 1.00 96.38 164 LEU A O 1
ATOM 1252 N N . GLU A 1 165 ? 14.143 -1.600 -34.596 1.00 96.38 165 GLU A N 1
ATOM 1253 C CA . GLU A 1 165 ? 13.904 -3.043 -34.746 1.00 96.38 165 GLU A CA 1
ATOM 1254 C C . GLU A 1 165 ? 14.395 -3.838 -33.521 1.00 96.38 165 GLU A C 1
ATOM 1256 O O . GLU A 1 165 ? 13.705 -4.740 -33.035 1.00 96.38 165 GLU A O 1
ATOM 1261 N N . ALA A 1 166 ? 15.577 -3.495 -32.998 1.00 95.88 166 ALA A N 1
ATOM 1262 C CA . ALA A 1 166 ? 16.134 -4.127 -31.808 1.00 95.88 166 ALA A CA 1
ATOM 1263 C C . ALA A 1 166 ? 15.282 -3.844 -30.560 1.00 95.88 166 ALA A C 1
ATOM 1265 O O . ALA A 1 166 ? 14.968 -4.770 -29.810 1.00 95.88 166 ALA A O 1
ATOM 1266 N N . GLU A 1 167 ? 14.852 -2.595 -30.363 1.00 96.56 167 GLU A N 1
ATOM 1267 C CA . GLU A 1 167 ? 13.976 -2.211 -29.255 1.00 96.56 167 GLU A CA 1
ATOM 1268 C C . GLU A 1 167 ? 12.594 -2.870 -29.351 1.00 96.56 167 GLU A C 1
ATOM 1270 O O . GLU A 1 167 ? 12.065 -3.323 -28.337 1.00 96.56 167 GLU A O 1
ATOM 1275 N N . GLU A 1 168 ? 12.004 -2.973 -30.544 1.00 96.19 168 GLU A N 1
ATOM 1276 C CA . GLU A 1 168 ? 10.712 -3.636 -30.755 1.00 96.19 168 GLU A CA 1
ATOM 1277 C C . GLU A 1 168 ? 10.787 -5.138 -30.474 1.00 96.19 168 GLU A C 1
ATOM 1279 O O . GLU A 1 168 ? 9.938 -5.674 -29.753 1.00 96.19 168 GLU A O 1
ATOM 1284 N N . ARG A 1 169 ? 11.831 -5.814 -30.970 1.00 96.25 169 ARG A N 1
ATOM 1285 C CA . ARG A 1 169 ? 12.075 -7.231 -30.672 1.00 96.25 169 ARG A CA 1
ATOM 1286 C C . ARG A 1 169 ? 12.274 -7.449 -29.175 1.00 96.25 169 ARG A C 1
ATOM 1288 O O . ARG A 1 169 ? 11.637 -8.324 -28.592 1.00 96.25 169 ARG A O 1
ATOM 1295 N N . ALA A 1 170 ? 13.083 -6.606 -28.540 1.00 96.00 170 ALA A N 1
ATOM 1296 C CA . ALA A 1 170 ? 13.303 -6.661 -27.104 1.00 96.00 170 ALA A CA 1
ATOM 1297 C C . ALA A 1 170 ? 12.006 -6.417 -26.318 1.00 96.00 170 ALA A C 1
ATOM 1299 O O . ALA A 1 170 ? 11.720 -7.136 -25.366 1.00 96.00 170 ALA A O 1
ATOM 1300 N N . ARG A 1 171 ? 11.166 -5.458 -26.727 1.00 95.06 171 ARG A N 1
ATOM 1301 C CA . ARG A 1 171 ? 9.844 -5.236 -26.116 1.00 95.06 171 ARG A CA 1
ATOM 1302 C C . ARG A 1 171 ? 8.929 -6.441 -26.275 1.00 95.06 171 ARG A C 1
ATOM 1304 O O . ARG A 1 171 ? 8.186 -6.749 -25.345 1.00 95.06 171 ARG A O 1
ATOM 1311 N N . PHE A 1 172 ? 8.956 -7.118 -27.418 1.00 95.56 172 PHE A N 1
ATOM 1312 C CA . PHE A 1 172 ? 8.184 -8.341 -27.623 1.00 95.56 172 PHE A CA 1
ATOM 1313 C C . PHE A 1 172 ? 8.622 -9.445 -26.647 1.00 95.56 172 PHE A C 1
ATOM 1315 O O . PHE A 1 172 ? 7.783 -10.022 -25.955 1.00 95.56 172 PHE A O 1
ATOM 1322 N N . GLU A 1 173 ? 9.928 -9.674 -26.509 1.00 95.19 173 GLU A N 1
ATOM 1323 C CA . GLU A 1 173 ? 10.490 -10.654 -25.568 1.00 95.19 173 GLU A CA 1
ATOM 1324 C C . GLU A 1 173 ? 10.208 -10.294 -24.103 1.00 95.19 173 GLU A C 1
ATOM 1326 O O . GLU A 1 173 ? 9.792 -11.142 -23.310 1.00 95.19 173 GLU A O 1
ATOM 1331 N N . LEU A 1 174 ? 10.374 -9.020 -23.740 1.00 95.94 174 LEU A N 1
ATOM 1332 C CA . LEU A 1 174 ? 10.034 -8.513 -22.414 1.00 95.94 174 LEU A CA 1
ATOM 1333 C C . LEU A 1 174 ? 8.547 -8.728 -22.111 1.00 95.94 174 LEU A C 1
ATOM 1335 O O . LEU A 1 174 ? 8.206 -9.171 -21.017 1.00 95.94 174 LEU A O 1
ATOM 1339 N N . ASN A 1 175 ? 7.658 -8.474 -23.075 1.00 94.06 175 ASN A N 1
ATOM 1340 C CA . ASN A 1 175 ? 6.225 -8.713 -22.908 1.00 94.06 175 ASN A CA 1
ATOM 1341 C C . ASN A 1 175 ? 5.889 -10.200 -22.747 1.00 94.06 175 ASN A C 1
ATOM 1343 O O . ASN A 1 175 ? 5.035 -10.526 -21.923 1.00 94.06 175 ASN A O 1
ATOM 1347 N N . ALA A 1 176 ? 6.581 -11.103 -23.447 1.00 94.44 176 ALA A N 1
ATOM 1348 C CA . ALA A 1 176 ? 6.439 -12.544 -23.222 1.00 94.44 176 ALA A CA 1
ATOM 1349 C C . ALA A 1 176 ? 6.818 -12.944 -21.780 1.00 94.44 176 ALA A C 1
ATOM 1351 O O . ALA A 1 176 ? 6.236 -13.868 -21.214 1.00 94.44 176 ALA A O 1
ATOM 1352 N N . ARG A 1 177 ? 7.736 -12.194 -21.157 1.00 94.81 177 ARG A N 1
ATOM 1353 C CA . ARG A 1 177 ? 8.163 -12.343 -19.756 1.00 94.81 177 ARG A CA 1
ATOM 1354 C C . ARG A 1 177 ? 7.431 -11.419 -18.780 1.00 94.81 177 ARG A C 1
ATOM 1356 O O . ARG A 1 177 ? 7.776 -11.380 -17.602 1.00 94.81 177 ARG A O 1
ATOM 1363 N N . ALA A 1 178 ? 6.388 -10.703 -19.210 1.00 93.31 178 ALA A N 1
ATOM 1364 C CA . ALA A 1 178 ? 5.684 -9.739 -18.359 1.00 93.31 178 ALA A CA 1
ATOM 1365 C C . ALA A 1 178 ? 5.114 -10.373 -17.078 1.00 93.31 178 ALA A C 1
ATOM 1367 O O . ALA A 1 178 ? 4.999 -9.687 -16.062 1.00 93.31 178 ALA A O 1
ATOM 1368 N N . GLY A 1 179 ? 4.806 -11.675 -17.107 1.00 93.75 179 GLY A N 1
ATOM 1369 C CA . GLY A 1 179 ? 4.396 -12.434 -15.926 1.00 93.75 179 GLY A CA 1
ATOM 1370 C C . GLY A 1 179 ? 5.430 -12.412 -14.794 1.00 93.75 179 GLY A C 1
ATOM 1371 O O . GLY A 1 179 ? 5.043 -12.314 -13.634 1.00 93.75 179 GLY A O 1
ATOM 1372 N N . GLU A 1 180 ? 6.731 -12.411 -15.103 1.00 95.25 180 GLU A N 1
ATOM 1373 C CA . GLU A 1 180 ? 7.800 -12.315 -14.097 1.00 95.25 180 GLU A CA 1
ATOM 1374 C C . GLU A 1 180 ? 7.744 -10.971 -13.357 1.00 95.25 180 GLU A C 1
ATOM 1376 O O . GLU A 1 180 ? 7.785 -10.936 -12.127 1.00 95.25 180 GLU A O 1
ATOM 1381 N N . ALA A 1 181 ? 7.575 -9.869 -14.097 1.00 95.25 181 ALA A N 1
ATOM 1382 C CA . ALA A 1 181 ? 7.431 -8.535 -13.517 1.00 95.25 181 ALA A CA 1
ATOM 1383 C C . ALA A 1 181 ? 6.171 -8.431 -12.644 1.00 95.25 181 ALA A C 1
ATOM 1385 O O . ALA A 1 181 ? 6.216 -7.868 -11.557 1.00 95.25 181 ALA A O 1
ATOM 1386 N N . VAL A 1 182 ? 5.047 -9.007 -13.084 1.00 96.81 182 VAL A N 1
ATOM 1387 C CA . VAL A 1 182 ? 3.807 -9.024 -12.289 1.00 96.81 182 VAL A CA 1
ATOM 1388 C C . VAL A 1 182 ? 3.997 -9.798 -10.982 1.00 96.81 182 VAL A C 1
ATOM 1390 O O . VAL A 1 182 ? 3.592 -9.317 -9.925 1.00 96.81 182 VAL A O 1
ATOM 1393 N N . LEU A 1 183 ? 4.629 -10.975 -11.030 1.00 97.06 183 LEU A N 1
ATOM 1394 C CA . LEU A 1 183 ? 4.884 -11.787 -9.837 1.00 97.06 183 LEU A CA 1
ATOM 1395 C C . LEU A 1 183 ? 5.848 -11.097 -8.864 1.00 97.06 183 LEU A C 1
ATOM 1397 O O . LEU A 1 183 ? 5.633 -11.155 -7.654 1.00 97.06 183 LEU A O 1
ATOM 1401 N N . GLU A 1 184 ? 6.891 -10.428 -9.358 1.00 96.88 184 GLU A N 1
ATOM 1402 C CA . GLU A 1 184 ? 7.809 -9.670 -8.499 1.00 96.88 184 GLU A CA 1
ATOM 1403 C C . GLU A 1 184 ? 7.141 -8.443 -7.873 1.00 96.88 184 GLU A C 1
ATOM 1405 O O . GLU A 1 184 ? 7.289 -8.217 -6.669 1.00 96.88 184 GLU A O 1
ATOM 1410 N N . ALA A 1 185 ? 6.364 -7.688 -8.655 1.00 97.81 185 ALA A N 1
ATOM 1411 C CA . ALA A 1 185 ? 5.598 -6.554 -8.148 1.00 97.81 185 ALA A CA 1
ATOM 1412 C C . ALA A 1 185 ? 4.622 -7.011 -7.055 1.00 97.81 185 ALA A C 1
ATOM 1414 O O . ALA A 1 185 ? 4.556 -6.395 -5.997 1.00 97.81 185 ALA A O 1
ATOM 1415 N N . ARG A 1 186 ? 3.924 -8.138 -7.261 1.00 97.56 186 ARG A N 1
ATOM 1416 C CA . ARG A 1 186 ? 2.997 -8.702 -6.270 1.00 97.56 186 ARG A CA 1
ATOM 1417 C C . ARG A 1 186 ? 3.704 -9.115 -4.983 1.00 97.56 186 ARG A C 1
ATOM 1419 O O . ARG A 1 186 ? 3.277 -8.699 -3.914 1.00 97.56 186 ARG A O 1
ATOM 1426 N N . ARG A 1 187 ? 4.805 -9.871 -5.073 1.00 97.81 187 ARG A N 1
ATOM 1427 C CA . ARG A 1 187 ? 5.594 -10.267 -3.891 1.00 97.81 187 ARG A CA 1
ATOM 1428 C C . ARG A 1 187 ? 6.112 -9.056 -3.121 1.00 97.81 187 ARG A C 1
ATOM 1430 O O . ARG A 1 187 ? 6.150 -9.067 -1.896 1.00 97.81 187 ARG A O 1
ATOM 1437 N N . SER A 1 188 ? 6.525 -8.014 -3.834 1.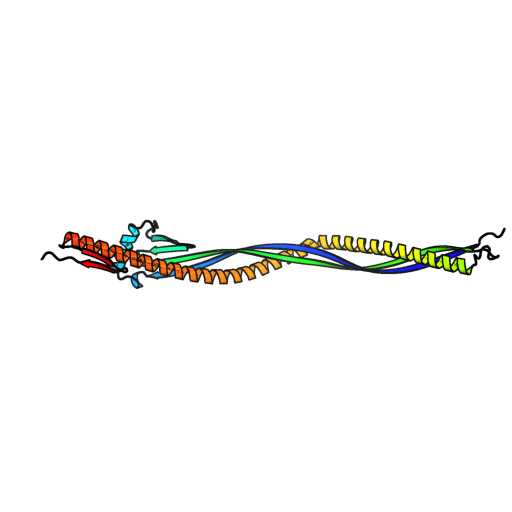00 97.69 188 SER A N 1
ATOM 1438 C CA . SER A 1 188 ? 6.995 -6.775 -3.214 1.00 97.69 188 SER A CA 1
ATOM 1439 C C . SER A 1 188 ? 5.861 -6.012 -2.533 1.00 97.69 188 SER A C 1
ATOM 1441 O O . SER A 1 188 ? 6.030 -5.615 -1.386 1.00 97.69 188 SER A O 1
ATOM 1443 N N . ALA A 1 189 ? 4.696 -5.903 -3.178 1.00 98.12 189 ALA A N 1
ATOM 1444 C CA . ALA A 1 189 ? 3.511 -5.282 -2.592 1.00 98.12 189 ALA A CA 1
ATOM 1445 C C . ALA A 1 189 ? 3.024 -6.048 -1.352 1.00 98.12 189 ALA A C 1
ATOM 1447 O O . ALA A 1 189 ? 2.678 -5.430 -0.355 1.00 98.12 189 ALA A O 1
ATOM 1448 N N . GLU A 1 190 ? 3.047 -7.384 -1.374 1.00 98.06 190 GLU A N 1
ATOM 1449 C CA . GLU A 1 190 ? 2.691 -8.224 -0.222 1.00 98.06 190 GLU A CA 1
ATOM 1450 C C . GLU A 1 190 ? 3.671 -8.034 0.949 1.00 98.06 190 GLU A C 1
ATOM 1452 O O . GLU A 1 190 ? 3.235 -7.873 2.085 1.00 98.06 190 GLU A O 1
ATOM 1457 N N . ARG A 1 191 ? 4.987 -7.973 0.691 1.00 97.94 191 ARG A N 1
ATOM 1458 C CA . ARG A 1 191 ? 5.989 -7.675 1.735 1.00 97.94 191 ARG A CA 1
ATOM 1459 C C . ARG A 1 191 ? 5.780 -6.297 2.357 1.00 97.94 191 ARG A C 1
ATOM 1461 O O . ARG A 1 191 ? 5.843 -6.156 3.575 1.00 97.94 191 ARG A O 1
ATOM 1468 N N . GLU A 1 192 ? 5.547 -5.287 1.526 1.00 97.62 192 GLU A N 1
ATOM 1469 C CA . GLU A 1 192 ? 5.304 -3.924 1.994 1.00 97.62 192 GLU A CA 1
ATOM 1470 C C . GLU A 1 192 ? 3.980 -3.819 2.761 1.00 97.62 192 GLU A C 1
ATOM 1472 O O . GLU A 1 192 ? 3.922 -3.135 3.781 1.00 97.62 192 GLU A O 1
ATOM 1477 N N . LEU A 1 193 ? 2.941 -4.542 2.327 1.00 98.31 193 LEU A N 1
ATOM 1478 C CA . LEU A 1 193 ? 1.682 -4.640 3.057 1.00 98.31 193 LEU A CA 1
ATOM 1479 C C . LEU A 1 193 ? 1.904 -5.221 4.453 1.00 98.31 193 LEU A C 1
ATOM 1481 O O . LEU A 1 193 ? 1.367 -4.662 5.402 1.00 98.31 193 LEU A O 1
ATOM 1485 N N . THR A 1 194 ? 2.692 -6.291 4.600 1.00 97.62 194 THR A N 1
ATOM 1486 C CA . THR A 1 194 ? 3.001 -6.868 5.919 1.00 97.62 194 THR A CA 1
ATOM 1487 C C . THR A 1 194 ? 3.679 -5.845 6.828 1.00 97.62 194 THR A C 1
ATOM 1489 O O . THR A 1 194 ? 3.211 -5.628 7.939 1.00 97.62 194 THR A O 1
ATOM 1492 N N . LEU A 1 195 ? 4.712 -5.152 6.336 1.00 97.12 195 LEU A N 1
ATOM 1493 C CA . LEU A 1 195 ? 5.420 -4.128 7.115 1.00 97.12 195 LEU A CA 1
ATOM 1494 C C . LEU A 1 195 ? 4.485 -2.996 7.559 1.00 97.12 195 LEU A C 1
ATOM 1496 O O . LEU A 1 195 ? 4.448 -2.651 8.737 1.00 97.12 195 LEU A O 1
ATOM 1500 N N . LYS A 1 196 ? 3.684 -2.459 6.630 1.00 97.50 196 LYS A N 1
ATOM 1501 C CA . LYS A 1 196 ? 2.686 -1.426 6.941 1.00 97.50 196 LYS A CA 1
ATOM 1502 C C . LYS A 1 196 ? 1.608 -1.929 7.893 1.00 97.50 196 LYS A C 1
ATOM 1504 O O . LYS A 1 196 ? 1.116 -1.162 8.710 1.00 97.50 196 LYS A O 1
ATOM 1509 N N . SER A 1 197 ? 1.225 -3.199 7.781 1.00 97.44 197 SER A N 1
ATOM 1510 C CA . SER A 1 197 ? 0.216 -3.801 8.651 1.00 97.44 197 SER A CA 1
ATOM 1511 C C . SER A 1 197 ? 0.723 -3.943 10.083 1.00 97.44 197 SER A C 1
ATOM 1513 O O . SER A 1 197 ? -0.034 -3.681 11.011 1.00 97.44 197 SER A O 1
ATOM 1515 N N . ASP A 1 198 ? 1.991 -4.309 10.272 1.00 96.44 198 ASP A N 1
ATOM 1516 C CA . ASP A 1 198 ? 2.611 -4.420 11.597 1.00 96.44 198 ASP A CA 1
ATOM 1517 C C . ASP A 1 198 ? 2.814 -3.041 12.253 1.00 96.44 198 ASP A C 1
ATOM 1519 O O . ASP A 1 198 ? 2.536 -2.866 13.443 1.00 96.44 198 ASP A O 1
ATOM 1523 N N . GLU A 1 199 ? 3.223 -2.037 11.471 1.00 95.94 199 GLU A N 1
ATOM 1524 C CA . GLU A 1 199 ? 3.317 -0.646 11.933 1.00 95.94 199 GLU A CA 1
ATOM 1525 C C . GLU A 1 199 ? 1.933 -0.096 12.317 1.00 95.94 199 GLU A C 1
ATOM 1527 O O . GLU A 1 199 ? 1.750 0.450 13.408 1.00 95.94 199 GLU A O 1
ATOM 1532 N N . MET A 1 200 ? 0.927 -0.322 11.464 1.00 97.50 200 MET A N 1
ATOM 1533 C CA . MET A 1 200 ? -0.459 0.054 11.743 1.00 97.50 200 MET A CA 1
ATOM 1534 C C . MET A 1 200 ? -1.006 -0.674 12.972 1.00 97.50 200 MET A C 1
ATOM 1536 O O . MET A 1 200 ? -1.700 -0.056 13.772 1.00 97.50 200 MET A O 1
ATOM 1540 N N . ARG A 1 201 ? -0.686 -1.962 13.160 1.00 97.00 201 ARG A N 1
ATOM 1541 C CA . ARG A 1 201 ? -1.134 -2.725 14.332 1.00 97.00 201 ARG A CA 1
ATOM 1542 C C . ARG A 1 201 ? -0.627 -2.091 15.619 1.00 97.00 201 ARG A C 1
ATOM 1544 O O . ARG A 1 201 ? -1.440 -1.823 16.489 1.00 97.00 201 ARG A O 1
ATOM 1551 N N . THR A 1 202 ? 0.662 -1.763 15.688 1.00 96.25 202 THR A N 1
ATOM 1552 C CA . THR A 1 202 ? 1.239 -1.073 16.856 1.00 96.25 202 THR A CA 1
ATOM 1553 C C . THR A 1 202 ? 0.500 0.236 17.148 1.00 96.25 202 THR A C 1
ATOM 1555 O O . THR A 1 202 ? 0.099 0.491 18.278 1.00 96.25 202 THR A O 1
ATOM 1558 N N . SER A 1 203 ? 0.239 1.044 16.113 1.00 96.75 203 SER A N 1
ATOM 1559 C CA . SER A 1 203 ? -0.508 2.295 16.281 1.00 96.75 203 SER A CA 1
ATOM 1560 C C . SER A 1 203 ? -1.956 2.077 16.734 1.00 96.75 203 SER A C 1
ATOM 1562 O O . SER A 1 203 ? -2.485 2.904 17.479 1.00 96.75 203 SER A O 1
ATOM 1564 N N . LEU A 1 204 ? -2.619 1.020 16.255 1.00 97.31 204 LEU A N 1
ATOM 1565 C CA . LEU A 1 204 ? -3.977 0.669 16.665 1.00 97.31 204 LEU A CA 1
ATOM 1566 C C . LEU A 1 204 ? -4.009 0.125 18.095 1.00 97.31 204 LEU A C 1
ATOM 1568 O O . LEU A 1 204 ? -4.954 0.439 18.807 1.00 97.31 204 LEU A O 1
ATOM 1572 N N . ASP A 1 205 ? -2.996 -0.635 18.515 1.00 97.06 205 ASP A N 1
ATOM 1573 C CA . ASP A 1 205 ? -2.860 -1.149 19.882 1.00 97.06 205 ASP A CA 1
ATOM 1574 C C . ASP A 1 205 ? -2.729 0.012 20.882 1.00 97.06 205 ASP A C 1
ATOM 1576 O O . ASP A 1 205 ? -3.469 0.070 21.866 1.00 97.06 205 ASP A O 1
ATOM 1580 N N . ASP A 1 206 ? -1.869 0.993 20.586 1.00 96.69 206 ASP A N 1
ATOM 1581 C CA . ASP A 1 206 ? -1.686 2.185 21.426 1.00 96.69 206 ASP A CA 1
ATOM 1582 C C . ASP A 1 206 ? -2.962 3.045 21.507 1.00 96.69 206 ASP A C 1
ATOM 1584 O O . ASP A 1 206 ? -3.329 3.552 22.571 1.00 96.69 206 ASP A O 1
ATOM 1588 N N . GLU A 1 207 ? -3.660 3.236 20.383 1.00 96.81 207 GLU A N 1
ATOM 1589 C CA . GLU A 1 207 ? -4.929 3.975 20.346 1.00 96.81 207 GLU A CA 1
ATOM 1590 C C . GLU A 1 207 ? -6.054 3.208 21.058 1.00 96.81 207 GLU A C 1
ATOM 1592 O O . GLU A 1 207 ? -6.838 3.820 21.785 1.00 96.81 207 GLU A O 1
ATOM 1597 N N . ALA A 1 208 ? -6.139 1.885 20.889 1.00 96.19 208 ALA A N 1
ATOM 1598 C CA . ALA A 1 208 ? -7.134 1.056 21.562 1.00 96.19 208 ALA A CA 1
ATOM 1599 C C . ALA A 1 208 ? -6.920 1.072 23.081 1.00 96.19 208 ALA A C 1
ATOM 1601 O O . ALA A 1 208 ? -7.894 1.200 23.820 1.00 96.19 208 ALA A O 1
ATOM 1602 N N . GLY A 1 209 ? -5.663 1.026 23.538 1.00 96.31 209 GLY A N 1
ATOM 1603 C CA . GLY A 1 209 ? -5.297 1.177 24.946 1.00 96.31 209 GLY A CA 1
ATOM 1604 C C . GLY A 1 209 ? -5.725 2.526 25.525 1.00 96.31 209 GLY A C 1
ATOM 1605 O O . GLY A 1 209 ? -6.436 2.560 26.526 1.00 96.31 209 GLY A O 1
ATOM 1606 N N . ARG A 1 210 ? -5.397 3.639 24.853 1.00 96.50 210 ARG A N 1
ATOM 1607 C CA . ARG A 1 210 ? -5.827 4.980 25.301 1.00 96.50 210 ARG A CA 1
ATOM 1608 C C . ARG A 1 210 ? -7.347 5.117 25.372 1.00 96.50 210 ARG A C 1
ATOM 1610 O O . ARG A 1 210 ? -7.875 5.618 26.358 1.00 96.50 210 ARG A O 1
ATOM 1617 N N . ARG A 1 211 ? -8.069 4.628 24.360 1.00 96.06 211 ARG A N 1
ATOM 1618 C CA . ARG A 1 211 ? -9.541 4.651 24.372 1.00 96.06 211 ARG A CA 1
ATOM 1619 C C . ARG A 1 211 ? -10.133 3.764 25.457 1.00 96.06 211 ARG A C 1
ATOM 1621 O O . ARG A 1 211 ? -11.169 4.109 26.014 1.00 96.06 211 ARG A O 1
ATOM 1628 N N . LEU A 1 212 ? -9.505 2.627 25.747 1.00 96.94 212 LEU A N 1
ATOM 1629 C CA . LEU A 1 212 ? -9.929 1.747 26.830 1.00 96.94 212 LEU A CA 1
ATOM 1630 C C . LEU A 1 212 ? -9.822 2.461 28.181 1.00 96.94 212 LEU A C 1
ATOM 1632 O O . LEU A 1 212 ? -10.766 2.386 28.960 1.00 96.94 212 LEU A O 1
ATOM 1636 N N . GLU A 1 213 ? -8.728 3.184 28.430 1.00 95.19 213 GLU A N 1
ATOM 1637 C CA . GLU A 1 213 ? -8.545 3.994 29.642 1.00 95.19 213 GLU A CA 1
ATOM 1638 C C . GLU A 1 213 ? -9.598 5.109 29.744 1.00 95.19 213 GLU A C 1
ATOM 1640 O O . GLU A 1 213 ? -10.269 5.235 30.769 1.00 95.19 213 GLU A O 1
ATOM 1645 N N . GLU A 1 214 ? -9.819 5.864 28.664 1.00 95.31 214 GLU A N 1
ATOM 1646 C CA . GLU A 1 214 ? -10.842 6.920 28.611 1.00 95.31 214 GLU A CA 1
ATOM 1647 C C . GLU A 1 214 ? -12.249 6.369 28.901 1.00 95.31 214 GLU A C 1
ATOM 1649 O O . GLU A 1 214 ? -12.982 6.901 29.742 1.00 95.31 214 GLU A O 1
ATOM 1654 N N . VAL A 1 215 ? -12.617 5.261 28.247 1.00 94.88 215 VAL A N 1
ATOM 1655 C CA . VAL A 1 215 ? -13.908 4.595 28.454 1.00 94.88 215 VAL A CA 1
ATOM 1656 C C . VAL A 1 215 ? -14.005 4.018 29.860 1.00 94.88 215 VAL A C 1
ATOM 1658 O O . VAL A 1 215 ? -15.074 4.098 30.465 1.00 94.88 215 VAL A O 1
ATOM 1661 N N . GLN A 1 216 ? -12.930 3.455 30.414 1.00 93.50 216 GLN A N 1
ATOM 1662 C CA . GLN A 1 216 ? -12.915 2.962 31.789 1.00 93.50 216 GLN A CA 1
ATOM 1663 C C . GLN A 1 216 ? -13.192 4.101 32.773 1.00 93.50 216 GLN A C 1
ATOM 1665 O O . GLN A 1 216 ? -14.067 3.958 33.628 1.00 93.50 216 GLN A O 1
ATOM 1670 N N . GLU A 1 217 ? -12.503 5.236 32.647 1.00 92.31 217 GLU A N 1
ATOM 1671 C CA . GLU A 1 217 ? -12.730 6.394 33.511 1.00 92.31 217 GLU A CA 1
ATOM 1672 C C . GLU A 1 217 ? -14.170 6.905 33.426 1.00 92.31 217 GLU A C 1
ATOM 1674 O O . GLU A 1 217 ? -14.794 7.173 34.456 1.00 92.31 217 GLU A O 1
ATOM 1679 N N . GLU A 1 218 ? -14.711 7.044 32.213 1.00 91.75 218 GLU A N 1
ATOM 1680 C CA . GLU A 1 218 ? -16.096 7.475 32.006 1.00 91.75 218 GLU A CA 1
ATOM 1681 C C . GLU A 1 218 ? -17.087 6.462 32.593 1.00 91.75 218 GLU A C 1
ATOM 1683 O O . GLU A 1 218 ? -18.061 6.838 33.250 1.00 91.75 218 GLU A O 1
ATOM 1688 N N . THR A 1 219 ? -16.810 5.170 32.422 1.00 89.56 219 THR A N 1
ATOM 1689 C CA . THR A 1 219 ? -17.632 4.086 32.965 1.00 89.56 219 THR A CA 1
ATOM 1690 C C . THR A 1 219 ? -17.653 4.133 34.483 1.00 89.56 219 THR A C 1
ATOM 1692 O O . THR A 1 219 ? -18.729 4.111 35.072 1.00 89.56 219 THR A O 1
ATOM 1695 N N . LEU A 1 220 ? -16.493 4.260 35.131 1.00 88.69 220 LEU A N 1
ATOM 1696 C CA . LEU A 1 220 ? -16.404 4.359 36.586 1.00 88.69 220 LEU A CA 1
ATOM 1697 C C . LEU A 1 220 ? -17.120 5.607 37.110 1.00 88.69 220 LEU A C 1
ATOM 1699 O O . LEU A 1 220 ? -17.894 5.502 38.060 1.00 88.69 220 LEU A O 1
ATOM 1703 N N . LYS A 1 221 ? -16.933 6.768 36.467 1.00 87.25 221 LYS A N 1
ATOM 1704 C CA . LYS A 1 221 ? -17.668 8.000 36.808 1.00 87.25 221 LYS A CA 1
ATOM 1705 C C . LYS A 1 221 ? -19.181 7.778 36.724 1.00 87.25 221 LYS A C 1
ATOM 1707 O O . LYS A 1 221 ? -19.888 8.105 37.675 1.00 87.25 221 LYS A O 1
ATOM 1712 N N . GLY A 1 222 ? -19.660 7.161 35.642 1.00 85.44 222 GLY A N 1
ATOM 1713 C CA . GLY A 1 222 ? -21.073 6.829 35.459 1.00 85.44 222 GLY A CA 1
ATOM 1714 C C . GLY A 1 222 ? -21.601 5.847 36.508 1.00 85.44 222 GLY A C 1
ATOM 1715 O O . GLY A 1 222 ? -22.680 6.060 37.053 1.00 85.44 222 GLY A O 1
ATOM 1716 N N . ILE A 1 223 ? -20.828 4.814 36.856 1.00 85.44 223 ILE A N 1
ATOM 1717 C CA . ILE A 1 223 ? -21.175 3.858 37.918 1.00 85.44 223 ILE A CA 1
ATOM 1718 C C . ILE A 1 223 ? -21.321 4.581 39.261 1.00 85.44 223 ILE A C 1
ATOM 1720 O O . ILE A 1 223 ? -22.335 4.412 39.938 1.00 85.44 223 ILE A O 1
ATOM 1724 N N . PHE A 1 224 ? -20.346 5.407 39.650 1.00 82.88 224 PHE A N 1
ATOM 1725 C CA . PHE A 1 224 ? -20.399 6.127 40.925 1.00 82.88 224 PHE A CA 1
ATOM 1726 C C . PHE A 1 224 ? -21.548 7.136 40.978 1.00 82.88 224 PHE A C 1
ATOM 1728 O O . PHE A 1 224 ? -22.206 7.241 42.012 1.00 82.88 224 PHE A O 1
ATOM 1735 N N . GLN A 1 225 ? -21.842 7.825 39.872 1.00 82.25 225 GLN A N 1
ATOM 1736 C CA . GLN A 1 225 ? -23.015 8.696 39.765 1.00 82.25 225 GLN A CA 1
ATOM 1737 C C . GLN A 1 225 ? -24.316 7.905 39.929 1.00 82.25 225 GLN A C 1
ATOM 1739 O O . GLN A 1 225 ? -25.162 8.286 40.733 1.00 82.25 225 GLN A O 1
ATOM 1744 N N . LEU A 1 226 ? -24.447 6.766 39.245 1.00 79.06 226 LEU A N 1
ATOM 1745 C CA . LEU A 1 226 ? -25.626 5.905 39.330 1.00 79.06 226 LEU A CA 1
ATOM 1746 C C . LEU A 1 226 ? -25.854 5.396 40.762 1.00 79.06 226 LEU A C 1
ATOM 1748 O O . LEU A 1 226 ? -26.973 5.432 41.277 1.00 79.06 226 LEU A O 1
ATOM 1752 N N . VAL A 1 227 ? -24.779 4.968 41.431 1.00 79.81 227 VAL A N 1
ATOM 1753 C CA . VAL A 1 227 ? -24.805 4.546 42.837 1.00 79.81 227 VAL A CA 1
ATOM 1754 C C . VAL A 1 227 ? -25.213 5.705 43.746 1.00 79.81 227 VAL A C 1
ATOM 1756 O O . VAL A 1 227 ? -26.074 5.518 44.605 1.00 79.81 227 VAL A O 1
ATOM 1759 N N . ALA A 1 228 ? -24.646 6.900 43.559 1.00 78.31 228 ALA A N 1
ATOM 1760 C CA . ALA A 1 228 ? -24.982 8.080 44.355 1.00 78.31 228 ALA A CA 1
ATOM 1761 C C . ALA A 1 228 ? -26.461 8.472 44.202 1.00 78.31 228 ALA A C 1
ATOM 1763 O O . ALA A 1 228 ? -27.139 8.718 45.201 1.00 78.31 228 ALA A O 1
ATOM 1764 N N . THR A 1 229 ? -26.992 8.451 42.975 1.00 74.69 229 THR A N 1
ATOM 1765 C CA . THR A 1 229 ? -28.419 8.672 42.711 1.00 74.69 229 THR A CA 1
ATOM 1766 C C . THR A 1 229 ? -29.281 7.604 43.384 1.00 74.69 229 THR A C 1
ATOM 1768 O O . THR A 1 229 ? -30.255 7.947 44.053 1.00 74.69 229 THR A O 1
ATOM 1771 N N . GLY A 1 230 ? -28.904 6.326 43.282 1.00 72.75 230 GLY A N 1
ATOM 1772 C CA . GLY A 1 230 ? -29.631 5.227 43.922 1.00 72.75 230 GLY A CA 1
ATOM 1773 C C . GLY A 1 230 ? -29.662 5.337 45.451 1.00 72.75 230 GLY A C 1
ATOM 1774 O O . GLY A 1 230 ? -30.717 5.167 46.062 1.00 72.75 230 GLY A O 1
ATOM 1775 N N . TYR A 1 231 ? -28.534 5.685 46.079 1.00 72.38 231 TYR A N 1
ATOM 1776 C CA . TYR A 1 231 ? -28.474 5.942 47.522 1.00 72.38 231 TYR A CA 1
ATOM 1777 C C . TYR A 1 231 ? -29.308 7.156 47.928 1.00 72.38 231 TYR A C 1
ATOM 1779 O O . TYR A 1 231 ? -30.036 7.082 48.917 1.00 72.38 231 TYR A O 1
ATOM 1787 N N . SER A 1 232 ? -29.234 8.249 47.165 1.00 73.38 232 SER A N 1
ATOM 1788 C CA . SER A 1 232 ? -30.039 9.449 47.408 1.00 73.38 232 SER A CA 1
ATOM 1789 C C . SER A 1 232 ? -31.535 9.130 47.380 1.00 73.38 232 SER A C 1
ATOM 1791 O O . SER A 1 232 ? -32.250 9.454 48.325 1.00 73.38 232 SER A O 1
ATOM 1793 N N . GLN A 1 233 ? -31.999 8.403 46.361 1.00 72.38 233 GLN A N 1
ATOM 1794 C CA . GLN A 1 233 ? -33.397 7.980 46.248 1.00 72.38 233 GLN A CA 1
ATOM 1795 C C . GLN A 1 233 ? -33.823 7.056 47.393 1.00 72.38 233 GLN A C 1
ATOM 1797 O O . GLN A 1 233 ? -34.906 7.224 47.948 1.00 72.38 233 GLN A O 1
ATOM 1802 N N . ALA A 1 234 ? -32.978 6.097 47.780 1.00 72.00 234 ALA A N 1
ATOM 1803 C CA . ALA A 1 234 ? -33.279 5.194 48.888 1.00 72.00 234 ALA A CA 1
ATOM 1804 C C . ALA A 1 234 ? -33.388 5.939 50.231 1.00 72.00 234 ALA A C 1
ATOM 1806 O O . ALA A 1 234 ? -34.284 5.646 51.022 1.00 72.00 234 ALA A O 1
ATOM 1807 N N . LEU A 1 235 ? -32.504 6.911 50.481 1.00 72.81 235 LEU A N 1
ATOM 1808 C CA . LEU A 1 235 ? -32.533 7.749 51.682 1.00 72.81 235 LEU A CA 1
ATOM 1809 C C . LEU A 1 235 ? -33.743 8.687 51.701 1.00 72.81 235 LEU A C 1
ATOM 1811 O O . LEU A 1 235 ? -34.356 8.845 52.752 1.00 72.81 235 LEU A O 1
ATOM 1815 N N . GLN A 1 236 ? -34.116 9.266 50.557 1.00 74.56 236 GLN A N 1
ATOM 1816 C CA . GLN A 1 236 ? -35.334 10.071 50.432 1.00 74.56 236 GLN A CA 1
ATOM 1817 C C . GLN A 1 236 ? -36.583 9.233 50.706 1.00 74.56 236 GLN A C 1
ATOM 1819 O O . GLN A 1 236 ? -37.383 9.617 51.549 1.00 74.56 236 GLN A O 1
ATOM 1824 N N . ALA A 1 237 ? -36.707 8.052 50.093 1.00 76.44 237 ALA A N 1
ATOM 1825 C CA . ALA A 1 237 ? -37.836 7.153 50.333 1.00 76.44 237 ALA A CA 1
ATOM 1826 C C . ALA A 1 237 ? -37.931 6.714 51.806 1.00 76.44 237 ALA A C 1
ATOM 1828 O O . ALA A 1 237 ? -39.021 6.634 52.366 1.00 76.44 237 ALA A O 1
ATOM 1829 N N . TYR A 1 238 ? -36.791 6.457 52.457 1.00 73.50 238 TYR A N 1
ATOM 1830 C CA . TYR A 1 238 ? -36.756 6.152 53.888 1.00 73.50 238 TYR A CA 1
ATOM 1831 C C . TYR A 1 238 ? -37.197 7.350 54.742 1.00 73.50 238 TYR A C 1
ATOM 1833 O O . TYR A 1 238 ? -37.997 7.187 55.662 1.00 73.50 238 TYR A O 1
ATOM 1841 N N . ALA A 1 239 ? -36.701 8.550 54.435 1.00 74.94 239 ALA A N 1
ATOM 1842 C CA . ALA A 1 239 ? -37.060 9.771 55.148 1.00 74.94 239 ALA A CA 1
ATOM 1843 C C . ALA A 1 239 ? -38.533 10.159 54.951 1.00 74.94 239 ALA A C 1
ATOM 1845 O O . ALA A 1 239 ? -39.159 10.621 55.892 1.00 74.94 239 ALA A O 1
ATOM 1846 N N . GLU A 1 240 ? -39.107 9.930 53.769 1.00 77.56 240 GLU A N 1
ATOM 1847 C CA . GLU A 1 240 ? -40.544 10.106 53.518 1.00 77.56 240 GLU A CA 1
ATOM 1848 C C . GLU A 1 240 ? -41.404 9.122 54.319 1.00 77.56 240 GLU A C 1
ATOM 1850 O O . GLU A 1 240 ? -42.533 9.442 54.686 1.00 77.56 240 GLU A O 1
ATOM 1855 N N . GLN A 1 241 ? -40.892 7.915 54.574 1.00 80.25 241 GLN A N 1
ATOM 1856 C CA . GLN A 1 241 ? -41.641 6.861 55.251 1.00 80.25 241 GLN A CA 1
ATOM 1857 C C . GLN A 1 241 ? -41.550 6.931 56.784 1.00 80.25 241 GLN A C 1
ATOM 1859 O O . GLN A 1 241 ? -42.481 6.490 57.457 1.00 80.25 241 GLN A O 1
ATOM 1864 N N . TYR A 1 242 ? -40.439 7.434 57.331 1.00 76.44 242 TYR A N 1
ATOM 1865 C CA . TYR A 1 242 ? -40.120 7.355 58.766 1.00 76.44 242 TYR A CA 1
ATOM 1866 C C . TYR A 1 242 ? -39.608 8.667 59.378 1.00 76.44 242 TYR A C 1
ATOM 1868 O O . TYR A 1 242 ? -39.185 8.679 60.537 1.00 76.44 242 TYR A O 1
ATOM 1876 N N . GLY A 1 243 ? -39.559 9.750 58.605 1.00 74.50 243 GLY A N 1
ATOM 1877 C CA . GLY A 1 243 ? -39.010 11.024 59.046 1.00 74.50 243 GLY A CA 1
ATOM 1878 C C . GLY A 1 243 ? -39.960 12.204 58.874 1.00 74.50 243 GLY A C 1
ATOM 1879 O O . GLY A 1 243 ? -40.884 12.188 58.065 1.00 74.50 243 GLY A O 1
ATOM 1880 N N . GLU A 1 244 ? -39.677 13.267 59.618 1.00 72.06 244 GLU A N 1
ATOM 1881 C CA . GLU A 1 244 ? -40.289 14.586 59.481 1.00 72.06 244 GLU A CA 1
ATOM 1882 C C . GLU A 1 244 ? -39.256 15.595 58.937 1.00 72.06 244 GLU A C 1
ATOM 1884 O O . GLU A 1 244 ? -38.040 15.416 59.054 1.00 72.06 244 GLU A O 1
ATOM 1889 N N . ASN A 1 245 ? -39.731 16.691 58.334 1.00 77.56 245 ASN A N 1
ATOM 1890 C CA . ASN A 1 245 ? -38.902 17.827 57.898 1.00 77.56 245 ASN A CA 1
ATOM 1891 C C . ASN A 1 245 ? -37.777 17.502 56.884 1.00 77.56 245 ASN A C 1
ATOM 1893 O O . ASN A 1 245 ? -36.694 18.088 56.955 1.00 77.56 245 ASN A O 1
ATOM 1897 N N . LEU A 1 246 ? -38.032 16.623 55.904 1.00 78.56 246 LEU A N 1
ATOM 1898 C CA . LEU A 1 246 ? -37.063 16.289 54.851 1.00 78.56 246 LEU A CA 1
ATOM 1899 C C . LEU A 1 246 ? -36.603 17.530 54.061 1.00 78.56 246 LEU A C 1
ATOM 1901 O O . LEU A 1 246 ? -37.401 18.246 53.453 1.00 78.56 246 LEU A O 1
ATOM 1905 N N . ARG A 1 247 ? -35.287 17.747 54.022 1.00 77.81 247 ARG A N 1
ATOM 1906 C CA . ARG A 1 247 ? -34.603 18.718 53.164 1.00 77.81 247 ARG A CA 1
ATOM 1907 C C . ARG A 1 247 ? -33.513 18.023 52.368 1.00 77.81 247 ARG A C 1
ATOM 1909 O O . ARG A 1 247 ? -32.652 17.354 52.936 1.00 77.81 247 ARG A O 1
ATOM 1916 N N . VAL A 1 248 ? -33.539 18.233 51.059 1.00 76.25 248 VAL A N 1
ATOM 1917 C CA . VAL A 1 248 ? -32.512 17.757 50.134 1.00 76.25 248 VAL A CA 1
ATOM 1918 C C . VAL A 1 248 ? -31.890 18.972 49.465 1.00 76.25 248 VAL A C 1
ATOM 1920 O O . VAL A 1 248 ? -32.601 19.785 48.875 1.00 76.25 248 VAL A O 1
ATOM 1923 N N . THR A 1 249 ? -30.574 19.107 49.575 1.00 79.94 249 THR A N 1
ATOM 1924 C CA . THR A 1 249 ? -29.796 20.146 48.893 1.00 79.94 249 THR A CA 1
ATOM 1925 C C . THR A 1 249 ? -28.624 19.504 48.170 1.00 79.94 249 THR A C 1
ATOM 1927 O O . THR A 1 249 ? -27.967 18.622 48.718 1.00 79.94 249 THR A O 1
ATOM 1930 N N . GLU A 1 250 ? -28.361 19.946 46.945 1.00 75.94 250 GLU A N 1
ATOM 1931 C CA . GLU A 1 250 ? -27.227 19.498 46.138 1.00 75.94 250 GLU A CA 1
ATOM 1932 C C . GLU A 1 250 ? -26.331 20.703 45.837 1.00 75.94 250 GLU A C 1
ATOM 1934 O O . GLU A 1 250 ? -26.790 21.683 45.252 1.00 75.94 250 GLU A O 1
ATOM 1939 N N . GLU A 1 251 ? -25.072 20.648 46.274 1.00 74.00 251 GLU A N 1
ATOM 1940 C CA . GLU A 1 251 ? -24.076 21.708 46.068 1.00 74.00 251 GLU A CA 1
ATOM 1941 C C . GLU A 1 251 ? -22.711 21.063 45.771 1.00 74.00 251 GLU A C 1
ATOM 1943 O O . GLU A 1 251 ? -22.301 20.130 46.461 1.00 74.00 251 GLU A O 1
ATOM 1948 N N . ASP A 1 252 ? -22.038 21.496 44.697 1.00 68.81 252 ASP A N 1
ATOM 1949 C CA . ASP A 1 252 ? -20.726 20.992 44.245 1.00 68.81 252 ASP A CA 1
ATOM 1950 C C . ASP A 1 252 ? -20.595 19.451 44.147 1.00 68.81 252 ASP A C 1
ATOM 1952 O O . ASP A 1 252 ? -19.538 18.874 44.403 1.00 68.81 252 ASP A O 1
ATOM 1956 N N . GLY A 1 253 ? -21.673 18.759 43.759 1.00 62.53 253 GLY A N 1
ATOM 1957 C CA . GLY A 1 253 ? -21.698 17.294 43.626 1.00 62.53 253 GLY A CA 1
ATOM 1958 C C . GLY A 1 253 ? -21.857 16.536 44.950 1.00 62.53 253 GLY A C 1
ATOM 1959 O O . GLY A 1 253 ? -21.744 15.310 44.976 1.00 62.53 253 GLY A O 1
ATOM 1960 N N . VAL A 1 254 ? -22.137 17.243 46.048 1.00 69.06 254 VAL A N 1
ATOM 1961 C CA . VAL A 1 254 ? -22.498 16.661 47.343 1.00 69.06 254 VAL A CA 1
ATOM 1962 C C . VAL A 1 254 ? -24.014 16.721 47.512 1.00 69.06 254 VAL A C 1
ATOM 1964 O O . VAL A 1 254 ? -24.605 17.799 47.536 1.00 69.06 254 VAL A O 1
ATOM 1967 N N . ILE A 1 255 ? -24.645 15.555 47.674 1.00 69.25 255 ILE A N 1
ATOM 1968 C CA . ILE A 1 255 ? -26.068 15.449 48.011 1.00 69.25 255 ILE A CA 1
ATOM 1969 C C . ILE A 1 255 ? -26.199 15.432 49.535 1.00 69.25 255 ILE A C 1
ATOM 1971 O O . ILE A 1 255 ? -25.831 14.455 50.191 1.00 69.25 255 ILE A O 1
ATOM 1975 N N . GLN A 1 256 ? -26.737 16.505 50.107 1.00 73.25 256 GLN A N 1
ATOM 1976 C CA . GLN A 1 256 ? -27.026 16.603 51.531 1.00 73.25 256 GLN A CA 1
ATOM 1977 C C . GLN A 1 256 ? -28.512 16.321 51.782 1.00 73.25 256 GLN A C 1
ATOM 1979 O O . GLN A 1 256 ? -29.384 17.023 51.275 1.00 73.25 256 GLN A O 1
ATOM 1984 N N . ILE A 1 257 ? -28.796 15.291 52.583 1.00 74.44 257 ILE A N 1
ATOM 1985 C CA . ILE A 1 257 ? -30.152 14.891 52.979 1.00 74.44 257 ILE A CA 1
ATOM 1986 C C . ILE A 1 257 ? -30.271 15.074 54.495 1.00 74.44 257 ILE A C 1
ATOM 1988 O O . ILE A 1 257 ? -29.531 14.448 55.253 1.00 74.44 257 ILE A O 1
ATOM 1992 N N . GLN A 1 258 ? -31.175 15.946 54.937 1.00 77.12 258 GLN A N 1
ATOM 1993 C CA . GLN A 1 258 ? -31.484 16.195 56.348 1.00 77.12 258 GLN A CA 1
ATOM 1994 C C . GLN A 1 258 ? -32.943 15.827 56.622 1.00 77.12 258 GLN A C 1
ATOM 1996 O O . GLN A 1 258 ? -33.826 16.257 55.887 1.00 77.12 258 GLN A O 1
ATOM 2001 N N . PHE A 1 259 ? -33.198 15.057 57.675 1.00 77.50 259 PHE A N 1
ATOM 2002 C CA . PHE A 1 259 ? -34.540 14.751 58.174 1.00 77.50 259 PHE A CA 1
ATOM 2003 C C . PHE A 1 259 ? -34.466 14.402 59.665 1.00 77.50 259 PHE A C 1
ATOM 2005 O O . PHE A 1 259 ? -33.411 13.998 60.162 1.00 77.50 259 PHE A O 1
ATOM 2012 N N . GLU A 1 260 ? -35.573 14.577 60.376 1.00 78.94 260 GLU A N 1
ATOM 2013 C CA . GLU A 1 260 ? -35.727 14.196 61.781 1.00 78.94 260 GLU A CA 1
ATOM 2014 C C . GLU A 1 260 ? -36.448 12.846 61.845 1.00 78.94 260 GLU A C 1
ATOM 2016 O O . GLU A 1 260 ? -37.349 12.598 61.055 1.00 78.94 260 GLU A O 1
ATOM 2021 N N . LEU A 1 261 ? -36.036 11.945 62.738 1.00 71.69 261 LEU A N 1
ATOM 2022 C CA . LEU A 1 261 ? -36.709 10.653 62.915 1.00 71.69 261 LEU A CA 1
ATOM 2023 C C . LEU A 1 261 ? -37.896 10.826 63.867 1.00 71.69 261 LEU A C 1
ATOM 2025 O O . LEU A 1 261 ? -37.717 11.398 64.946 1.00 71.69 261 LEU A O 1
ATOM 2029 N N . GLU A 1 262 ? -39.067 10.296 63.504 1.00 62.28 262 GLU A N 1
ATOM 2030 C CA . GLU A 1 262 ? -40.163 10.124 64.466 1.00 62.28 262 GLU A CA 1
ATOM 2031 C C . GLU A 1 262 ? -39.677 9.194 65.598 1.00 62.28 262 GLU A C 1
ATOM 2033 O O . GLU A 1 262 ? -39.149 8.110 65.332 1.00 62.28 262 GLU A O 1
ATOM 2038 N N . GLN A 1 263 ? -39.774 9.644 66.857 1.00 54.09 263 GLN A N 1
ATOM 2039 C CA . GLN A 1 263 ? -39.400 8.850 68.042 1.00 54.09 263 GLN A CA 1
ATOM 2040 C C . GLN A 1 263 ? -40.426 7.766 68.366 1.00 54.09 263 GLN A C 1
ATOM 2042 O O . GLN A 1 263 ? -41.637 8.083 68.365 1.00 54.09 263 GLN A O 1
#

Radius of gyration: 47.0 Å; chains: 1; bounding box: 83×40×146 Å

Sequence (263 aa):
MCNPRRIRVQAKRKIAEAWKAEIERAATARGDVSSEARLVQLIDDLLPRPARMAFERAMRDSADWAESGGEYRRAVPGGTITYRPDTGELEIVIMLSAAVEAVATAKLVAAGEVTDEVAAEASGQYYDDNYRGQTREMAETRARAAAEAKVAALADDRLAALKLEAEERARFELNARAGEAVLEARRSAERELTLKSDEMRTSLDDEAGRRLEEVQEETLKGIFQLVATGYSQALQAYAEQYGENLRVTEEDGVIQIQFELEQ

InterPro domains:
  IPR045482 FtsH ternary system domain X2 [PF20000] (1-260)

Organism: NCBI:txid35754

Secondary structure (DSSP, 8-state):
-PPPEEEEEEEEEEEEEEEEEEEEEEEEEEEEEEEEEEEEEEGGGTS-HHHHHHHHHHHHT-TT-EEETTEEEEEETTEEEEEETTTTEEEEEEEEEEEEEEEEEEEEEEEEEEEEEEEEEEEEEE-TT-GGG--HHHHHHHHHHHHHHHHHHHHHHHHHHHHHHHHHHHHHHHHHTHHHHHHHHHHHHHHHHHHHHHHHHHHHHHHHHHHHHHHHHHHHHHHHHHHHHHHHHHHHHHHHHHEEEEEEEEETTEEEEEEEEP-